Protein AF-A0A835EP45-F1 (afdb_monomer)

Radius of gyration: 24.26 Å; Cα contacts (8 Å, |Δi|>4): 280; chains: 1; bounding box: 52×57×55 Å

Solvent-accessible surface area (backbone atoms only — not comparable to full-atom values): 13728 Å² total; per-residue (Å²): 129,91,76,69,45,67,67,53,54,78,58,75,70,25,41,63,44,66,40,60,48,49,70,77,43,87,72,76,70,79,52,90,85,68,74,58,76,90,44,40,95,57,31,75,67,71,57,55,48,62,26,26,41,88,78,60,71,47,49,60,61,45,44,61,45,62,56,60,45,63,39,72,77,59,52,65,67,67,74,81,88,85,57,54,71,57,102,74,31,46,46,75,52,39,75,66,46,83,86,69,79,48,62,57,48,6,86,44,35,40,74,38,68,37,92,57,38,79,16,21,41,57,37,39,32,94,66,30,45,71,44,12,65,34,71,68,29,20,38,70,61,57,62,54,72,69,72,67,53,71,50,74,63,55,51,50,52,48,51,55,48,50,60,56,55,69,71,40,97,80,74,86,75,89,82,87,83,90,84,83,89,86,87,89,80,95,54,97,52,86,68,85,72,82,84,68,89,88,74,84,83,86,68,92,72,75,90,71,61,64,35,79,66,30,26,41,40,41,85

Secondary structure (DSSP, 8-state):
-----TT--EETTEEEEEEETT---------TT---GGGTTT-S---EEEEEGGG----THHHHSSHHHHGGGG---------B--TT--HHHHTT-TTS--S--STTEEEEE-SSSSSEEEEEPTTEEE-TTSTT-EEE--THHHHS---HHHHHHHHHHHHHHTTSTT--------------------------SS------S----EEEEEEEEE-

Mean predicted aligned error: 15.97 Å

Foldseek 3Di:
DDDDDWQDQDDDLKHKDFAFFPDPDEDWDADPPDDCVVVCQQAVDKDKDKAFLVPDIDDPCNRRDCVCCVVVVNDHHHDDDDFDDDPDDDPVVLVPDPVPPRQQQAPQWDWAADPRDGHIDIDGHPQWDADRRDYNRTDGVPCVCVVPVDDVVVVVVVVVVVVVVVPDPPPDDDDDDDDDDDDDDDDDDYDDDHDDDDDDDPDPDDDRDGDNGMMMITD

Sequence (219 aa):
MAHAVDGSCFGMGCCQTEIPKGIGYYEVGFDRGFNTSNIWRFSRCSYAVLMEAEGFNFSTTYINTTKFNDTNIGRAPTVIDWAIRDETTSCEVAKRNETGTYACLSSNSECLVSPNGPGYLCNCSKGYEGNPYVPDGCHGATSSCCSNRPSMKEIADELGRLRKLSQHPWAQLDVEMDTQSLLDGTSTASFHIEGATTGYPTQDGDGLTMNPISSYYAR

Organism: NCBI:txid1010633

pLDDT: mean 70.6, std 20.66, range [24.12, 96.25]

Structure (mmCIF, N/CA/C/O backbone):
data_AF-A0A835EP45-F1
#
_entry.id   AF-A0A835EP45-F1
#
loop_
_atom_site.group_PDB
_ato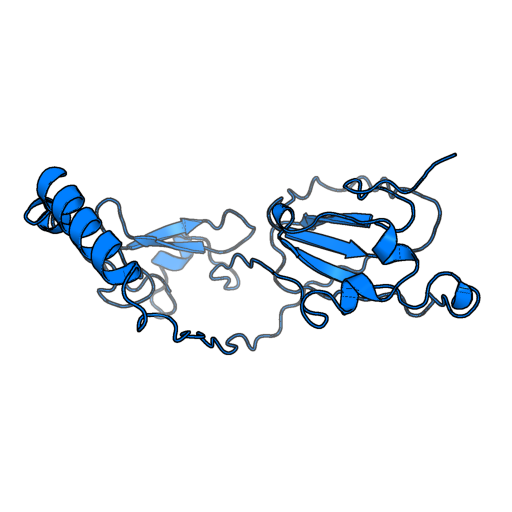m_site.id
_atom_site.type_symbol
_atom_site.label_atom_id
_atom_site.label_alt_id
_atom_site.label_comp_id
_atom_site.label_asym_id
_atom_site.label_entity_id
_atom_site.label_seq_id
_atom_site.pdbx_PDB_ins_code
_atom_site.Cartn_x
_atom_site.Cartn_y
_atom_site.Cartn_z
_atom_site.occupancy
_atom_site.B_iso_or_equiv
_atom_site.auth_seq_id
_atom_site.auth_comp_id
_atom_site.auth_asym_id
_atom_site.auth_atom_id
_atom_site.pdbx_PDB_model_num
ATOM 1 N N . MET A 1 1 ? 33.067 -2.010 -15.542 1.00 43.72 1 MET A N 1
ATOM 2 C CA . MET A 1 1 ? 31.764 -1.688 -16.163 1.00 43.72 1 MET A CA 1
ATOM 3 C C . MET A 1 1 ? 30.690 -2.198 -15.230 1.00 43.72 1 MET A C 1
ATOM 5 O O . MET A 1 1 ? 30.805 -3.341 -14.805 1.00 43.72 1 MET A O 1
ATOM 9 N N . ALA A 1 2 ? 29.698 -1.379 -14.881 1.00 58.69 2 ALA A N 1
ATOM 10 C CA . ALA A 1 2 ? 28.468 -1.927 -14.317 1.00 58.69 2 ALA A CA 1
ATOM 11 C C . ALA A 1 2 ? 27.816 -2.813 -15.394 1.00 58.69 2 ALA A C 1
ATOM 13 O O . ALA A 1 2 ? 27.940 -2.502 -16.578 1.00 58.69 2 ALA A O 1
ATOM 14 N N . HIS A 1 3 ? 27.170 -3.912 -15.011 1.00 67.50 3 HIS A N 1
ATOM 15 C CA . HIS A 1 3 ? 26.397 -4.776 -15.908 1.00 67.50 3 HIS A CA 1
ATOM 16 C C . HIS A 1 3 ? 25.063 -5.090 -15.224 1.00 67.50 3 HIS A C 1
ATOM 18 O O . HIS A 1 3 ? 25.035 -5.241 -14.005 1.00 67.50 3 HIS A O 1
ATOM 24 N N . ALA A 1 4 ? 23.967 -5.156 -15.983 1.00 79.50 4 ALA A N 1
ATOM 25 C CA . ALA A 1 4 ? 22.671 -5.559 -15.441 1.00 79.50 4 ALA A CA 1
ATOM 26 C C . ALA A 1 4 ? 22.682 -7.072 -15.173 1.00 79.50 4 ALA A C 1
ATOM 28 O O . ALA A 1 4 ? 23.105 -7.846 -16.030 1.00 79.50 4 ALA A O 1
ATOM 29 N N . VAL A 1 5 ? 22.258 -7.504 -13.990 1.00 87.12 5 VAL A N 1
ATOM 30 C CA . VAL A 1 5 ? 22.287 -8.917 -13.585 1.00 87.12 5 VAL A CA 1
ATOM 31 C C . VAL A 1 5 ? 20.896 -9.300 -13.108 1.00 87.12 5 VAL A C 1
ATOM 33 O O . VAL A 1 5 ? 20.291 -8.546 -12.351 1.00 87.12 5 VAL A O 1
ATOM 36 N N . ASP A 1 6 ? 20.393 -10.452 -13.552 1.00 88.88 6 ASP A N 1
ATOM 37 C CA . ASP A 1 6 ? 19.117 -10.988 -13.070 1.00 88.88 6 ASP A CA 1
ATOM 38 C C . ASP A 1 6 ? 19.136 -11.095 -11.531 1.00 88.88 6 ASP A C 1
ATOM 40 O O . ASP A 1 6 ? 20.151 -11.451 -10.931 1.00 88.88 6 ASP A O 1
ATOM 44 N N . GLY A 1 7 ? 18.028 -10.741 -10.883 1.00 86.25 7 GLY A N 1
ATOM 45 C CA . GLY A 1 7 ? 17.901 -10.700 -9.425 1.00 86.25 7 GLY A CA 1
ATOM 46 C C . GLY A 1 7 ? 18.538 -9.508 -8.721 1.00 86.25 7 GLY A C 1
ATOM 47 O O . GLY A 1 7 ? 18.334 -9.352 -7.523 1.00 86.25 7 GLY A O 1
ATOM 48 N N . SER A 1 8 ? 19.260 -8.635 -9.429 1.00 85.56 8 SER A N 1
ATOM 49 C CA . SER A 1 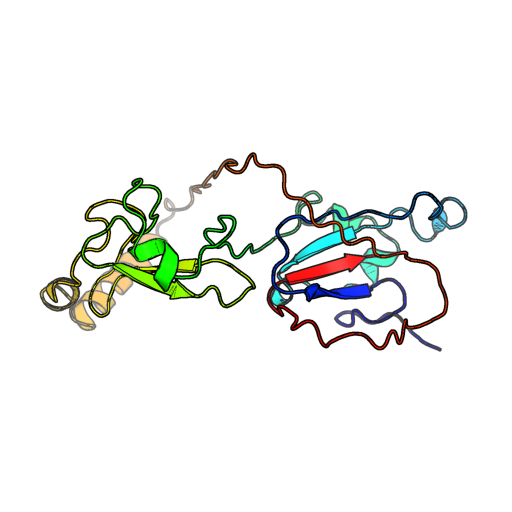8 ? 19.829 -7.419 -8.844 1.00 85.56 8 SER A CA 1
ATOM 50 C C . SER A 1 8 ? 19.155 -6.170 -9.402 1.00 85.56 8 SER A C 1
ATOM 52 O O . SER A 1 8 ? 19.294 -5.856 -10.585 1.00 85.56 8 SER A O 1
ATOM 54 N N . CYS A 1 9 ? 18.448 -5.435 -8.539 1.00 81.94 9 CYS A N 1
ATOM 55 C CA . CYS A 1 9 ? 17.801 -4.172 -8.887 1.00 81.94 9 CYS A CA 1
ATOM 56 C C . CYS A 1 9 ? 18.530 -2.970 -8.278 1.00 81.94 9 CYS A C 1
ATOM 58 O O . CYS A 1 9 ? 18.025 -2.289 -7.388 1.00 81.94 9 CYS A O 1
ATOM 60 N N . PHE A 1 10 ? 19.757 -2.727 -8.732 1.00 75.44 10 PHE A N 1
ATOM 61 C CA . PHE A 1 10 ? 20.523 -1.568 -8.285 1.00 75.44 10 PHE A CA 1
ATOM 62 C C . PHE A 1 10 ? 21.360 -1.000 -9.436 1.00 75.44 10 PHE A C 1
ATOM 64 O O . PHE A 1 10 ? 22.493 -1.421 -9.680 1.00 75.44 10 PHE A O 1
ATOM 71 N N . GLY A 1 11 ? 20.782 -0.057 -10.187 1.00 72.06 11 GLY A N 1
ATOM 72 C CA . GLY A 1 11 ? 21.475 0.707 -11.224 1.00 72.06 11 GLY A CA 1
ATOM 73 C C . GLY A 1 11 ? 20.892 0.529 -12.627 1.00 72.06 11 GLY A C 1
ATOM 74 O O . GLY A 1 11 ? 19.776 0.953 -12.914 1.00 72.06 11 GLY A O 1
ATOM 75 N N . MET A 1 12 ? 21.687 -0.006 -13.558 1.00 71.12 12 MET A N 1
ATOM 76 C CA . MET A 1 12 ? 21.351 0.025 -14.988 1.00 71.12 12 MET A CA 1
ATOM 77 C C . MET A 1 12 ? 20.081 -0.774 -15.312 1.00 71.12 12 MET A C 1
ATOM 79 O O . MET A 1 12 ? 20.099 -2.003 -15.323 1.00 71.12 12 MET A O 1
ATOM 83 N N . GLY A 1 13 ? 19.008 -0.056 -15.656 1.00 74.75 13 GLY A N 1
ATOM 84 C CA . GLY A 1 13 ? 17.733 -0.632 -16.092 1.00 74.75 13 GLY A CA 1
ATOM 85 C C . GLY A 1 13 ? 16.804 -1.079 -14.960 1.00 74.75 13 GLY A C 1
ATOM 86 O O . GLY A 1 13 ? 15.745 -1.635 -15.252 1.00 74.75 13 GLY A O 1
ATOM 87 N N . CYS A 1 14 ? 17.188 -0.857 -13.699 1.00 81.62 14 CYS A N 1
ATOM 88 C CA . CYS A 1 14 ? 16.369 -1.174 -12.535 1.00 81.62 14 CYS A CA 1
ATOM 89 C C . CYS A 1 14 ? 16.743 -0.282 -11.352 1.00 81.62 14 CYS A C 1
ATOM 91 O O . CYS A 1 14 ? 17.892 -0.286 -10.899 1.00 81.62 14 CYS A O 1
ATOM 93 N N . CYS A 1 15 ? 15.758 0.438 -10.832 1.00 81.38 15 CYS A N 1
ATOM 94 C CA . CYS A 1 15 ? 15.841 1.102 -9.544 1.00 81.38 15 CYS A CA 1
ATOM 95 C C . CYS A 1 15 ? 14.707 0.592 -8.660 1.00 81.38 15 CYS A C 1
ATOM 97 O O . CYS A 1 15 ? 13.570 0.503 -9.127 1.00 81.38 15 CYS A O 1
ATOM 99 N N . GLN A 1 16 ? 15.031 0.270 -7.408 1.00 82.38 16 GLN A N 1
ATOM 100 C CA . GLN A 1 16 ? 14.050 -0.008 -6.368 1.00 82.38 16 GLN A CA 1
ATOM 101 C C . GLN A 1 16 ? 14.260 0.935 -5.188 1.00 82.38 16 GLN A C 1
ATOM 103 O O . GLN A 1 16 ? 15.398 1.258 -4.841 1.00 82.38 16 GLN A O 1
ATOM 108 N N . THR A 1 17 ? 13.173 1.343 -4.547 1.00 79.38 17 THR A N 1
ATOM 109 C CA . THR A 1 17 ? 13.223 2.102 -3.293 1.00 79.38 17 THR A CA 1
ATOM 110 C C . THR A 1 17 ? 12.113 1.642 -2.365 1.00 79.38 17 THR A C 1
ATOM 112 O O . THR A 1 17 ? 11.017 1.327 -2.828 1.00 79.38 17 THR A O 1
ATOM 115 N N . GLU A 1 18 ? 12.400 1.608 -1.066 1.00 79.62 18 GLU A N 1
ATOM 116 C CA . GLU A 1 18 ? 11.408 1.324 -0.028 1.00 79.62 18 GLU A CA 1
ATOM 117 C C . GLU A 1 18 ? 10.418 2.491 0.102 1.00 79.62 18 GLU A C 1
ATOM 119 O O . GLU A 1 18 ? 10.763 3.651 -0.154 1.00 79.62 18 GLU A O 1
ATOM 124 N N . ILE A 1 19 ? 9.181 2.190 0.505 1.00 80.00 19 ILE A N 1
ATOM 125 C CA . ILE A 1 19 ? 8.150 3.206 0.741 1.00 80.00 19 ILE A CA 1
ATOM 126 C C . ILE A 1 19 ? 8.359 3.845 2.124 1.00 80.00 19 ILE A C 1
ATOM 128 O O . ILE A 1 19 ? 8.362 3.127 3.124 1.00 80.00 19 ILE A O 1
ATOM 132 N N . PRO A 1 20 ? 8.451 5.180 2.246 1.00 79.12 20 PRO A N 1
ATOM 133 C CA . PRO A 1 20 ? 8.430 5.851 3.544 1.00 79.12 20 PRO A CA 1
ATOM 134 C C . PRO A 1 20 ? 7.169 5.536 4.358 1.00 79.12 20 PRO A C 1
ATOM 136 O O . PRO A 1 20 ? 6.062 5.450 3.824 1.00 79.12 20 PRO A O 1
ATOM 139 N N . LYS A 1 21 ? 7.300 5.421 5.681 1.00 81.12 21 LYS A N 1
ATOM 140 C CA . LYS A 1 21 ? 6.116 5.253 6.527 1.00 81.12 21 LYS A CA 1
ATOM 141 C C . LYS A 1 21 ? 5.209 6.483 6.496 1.00 81.12 21 LYS A C 1
ATOM 143 O O . LYS A 1 21 ? 5.659 7.609 6.311 1.00 81.12 21 LYS A O 1
ATOM 148 N N . GLY A 1 22 ? 3.921 6.266 6.749 1.00 77.69 22 GLY A N 1
ATOM 149 C CA . GLY A 1 22 ? 2.950 7.347 6.904 1.00 77.69 22 GLY A CA 1
ATOM 150 C C . GLY A 1 22 ? 2.371 7.890 5.598 1.00 77.69 22 GLY A C 1
ATOM 151 O O . GLY A 1 22 ? 1.567 8.817 5.651 1.00 77.69 22 GLY A O 1
ATOM 152 N N . ILE A 1 23 ? 2.686 7.299 4.446 1.00 76.81 23 ILE A N 1
ATOM 153 C CA . ILE A 1 23 ? 2.113 7.713 3.161 1.00 76.81 23 ILE A CA 1
ATOM 154 C C . ILE A 1 23 ? 0.602 7.426 3.126 1.00 76.81 23 ILE A C 1
ATOM 156 O O . ILE A 1 23 ? 0.159 6.356 3.536 1.00 76.81 23 ILE A O 1
ATOM 160 N N . GLY A 1 24 ? -0.183 8.413 2.682 1.00 75.50 24 GLY A N 1
ATOM 161 C CA . GLY A 1 24 ? -1.635 8.300 2.465 1.00 75.50 24 GLY A CA 1
ATOM 162 C C . GLY A 1 24 ? -2.058 8.454 1.000 1.00 75.50 24 GLY A C 1
ATOM 163 O O . GLY A 1 24 ? -3.220 8.251 0.674 1.00 75.50 24 GLY A O 1
ATOM 164 N N . TYR A 1 25 ? -1.125 8.818 0.121 1.00 78.00 25 TYR A N 1
ATOM 165 C CA . TYR A 1 25 ? -1.327 8.957 -1.318 1.00 78.00 25 T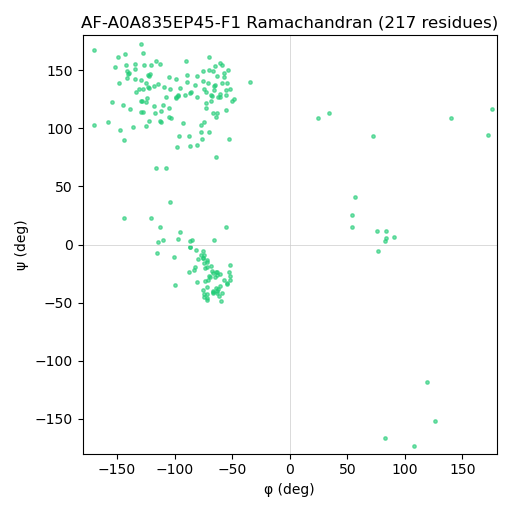YR A CA 1
ATOM 166 C C . TYR A 1 25 ? -0.024 8.607 -2.030 1.00 78.00 25 TYR A C 1
ATOM 168 O O . TYR A 1 25 ? 1.048 9.000 -1.576 1.00 78.00 25 TYR A O 1
ATOM 176 N N . TYR A 1 26 ? -0.111 7.878 -3.136 1.00 77.62 26 TYR A N 1
ATOM 177 C CA . TYR A 1 26 ? 1.042 7.584 -3.973 1.00 77.62 26 TYR A CA 1
ATOM 178 C C . TYR A 1 26 ? 0.717 7.936 -5.421 1.00 77.62 26 TYR A C 1
ATOM 180 O O .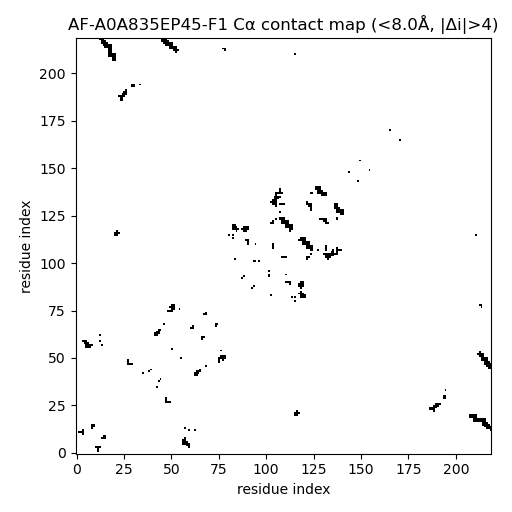 TYR A 1 26 ? -0.389 7.700 -5.902 1.00 77.62 26 TYR A O 1
ATOM 188 N N . GLU A 1 27 ? 1.707 8.478 -6.117 1.00 80.38 27 GLU A N 1
ATOM 189 C CA . GLU A 1 27 ? 1.658 8.711 -7.551 1.00 80.38 27 GLU A CA 1
ATOM 190 C C . GLU A 1 27 ? 2.968 8.217 -8.139 1.00 80.38 27 GLU A C 1
ATOM 192 O O . GLU A 1 27 ? 4.047 8.502 -7.621 1.00 80.38 27 GLU A O 1
ATOM 197 N N . VAL A 1 28 ? 2.865 7.426 -9.200 1.00 78.00 28 VAL A N 1
ATOM 198 C CA . VAL A 1 28 ? 4.017 6.816 -9.850 1.00 78.00 28 VAL A CA 1
ATOM 199 C C . VAL A 1 28 ? 3.979 7.210 -11.311 1.00 78.00 28 VAL A C 1
ATOM 201 O O . VAL A 1 28 ? 3.002 6.964 -12.014 1.00 78.00 28 VAL A O 1
ATOM 204 N N . GLY A 1 29 ? 5.053 7.837 -11.768 1.00 78.19 29 GLY A N 1
ATOM 205 C CA . GLY A 1 29 ? 5.153 8.325 -13.128 1.00 78.19 29 GLY A CA 1
ATOM 206 C C . GLY A 1 29 ? 6.562 8.784 -13.446 1.00 78.19 29 GLY A C 1
ATOM 207 O O . GLY A 1 29 ? 7.406 8.941 -12.564 1.00 78.19 29 GLY A O 1
ATOM 208 N N . PHE A 1 30 ? 6.804 8.991 -14.732 1.00 79.56 30 PHE A N 1
ATOM 209 C CA . PHE A 1 30 ? 8.034 9.605 -15.204 1.00 79.56 30 PHE A CA 1
ATOM 210 C C . PHE A 1 30 ? 7.868 11.117 -15.254 1.00 79.56 30 PHE A C 1
ATOM 212 O O . PHE A 1 30 ? 6.789 11.622 -15.578 1.00 79.56 30 PHE A O 1
ATOM 219 N N . ASP A 1 31 ? 8.954 11.833 -14.973 1.00 79.19 31 ASP A N 1
ATOM 220 C CA . ASP A 1 31 ? 8.998 13.267 -15.220 1.00 79.19 31 ASP A CA 1
ATOM 221 C C . ASP A 1 31 ? 8.705 13.568 -16.700 1.00 79.19 31 ASP A C 1
ATOM 223 O O . ASP A 1 31 ? 9.068 12.805 -17.600 1.00 79.19 31 ASP A O 1
ATOM 227 N N . ARG A 1 32 ? 8.065 14.708 -16.974 1.00 77.25 32 ARG A N 1
ATOM 228 C CA . ARG A 1 32 ? 7.696 15.096 -18.345 1.00 77.25 32 ARG A CA 1
ATOM 229 C C . ARG A 1 32 ? 8.911 15.301 -19.255 1.00 77.25 32 ARG A C 1
ATOM 231 O O . ARG A 1 32 ? 8.784 15.164 -20.470 1.00 77.25 32 ARG A O 1
ATOM 238 N N . GLY A 1 33 ? 10.071 15.636 -18.692 1.00 75.94 33 GLY A N 1
ATOM 239 C CA . GLY A 1 33 ? 11.344 15.756 -19.397 1.00 75.94 33 GLY A CA 1
ATOM 240 C C . GLY A 1 33 ? 11.988 14.413 -19.751 1.00 75.94 33 GLY A C 1
ATOM 241 O O . GLY A 1 33 ? 12.913 14.378 -20.567 1.00 75.94 33 GLY A O 1
ATOM 242 N N . PHE A 1 34 ? 11.498 13.298 -19.200 1.00 75.44 34 PHE A N 1
ATOM 243 C CA . PHE A 1 34 ? 12.022 11.967 -19.481 1.00 75.44 34 PHE A CA 1
ATOM 244 C C . PHE A 1 34 ? 11.550 11.466 -20.854 1.00 75.44 34 PHE A C 1
ATOM 246 O O . PHE A 1 34 ? 10.500 10.842 -21.004 1.00 75.44 34 PHE A O 1
ATOM 253 N N . ASN A 1 35 ? 12.346 11.745 -21.890 1.00 75.06 35 ASN A N 1
ATOM 254 C CA . ASN A 1 35 ? 12.062 11.333 -23.263 1.00 75.06 35 ASN A CA 1
ATOM 255 C C . ASN A 1 35 ? 13.064 10.279 -23.764 1.00 75.06 35 ASN A C 1
ATOM 257 O O . ASN A 1 35 ? 14.195 10.589 -24.139 1.00 75.06 35 ASN A O 1
ATOM 261 N N . THR A 1 36 ? 12.617 9.026 -23.846 1.00 76.00 36 THR A N 1
ATOM 262 C CA . THR A 1 36 ? 13.416 7.883 -24.321 1.00 76.00 36 THR A CA 1
ATOM 263 C C . THR A 1 36 ? 13.220 7.569 -25.808 1.00 76.00 36 THR A C 1
ATOM 265 O O . THR A 1 36 ? 13.734 6.564 -26.303 1.00 76.00 36 THR A O 1
ATOM 268 N N . SER A 1 37 ? 12.561 8.451 -26.572 1.00 80.94 37 SER A N 1
ATOM 269 C CA . SER A 1 37 ? 12.294 8.237 -28.005 1.00 80.94 37 SER A CA 1
ATOM 270 C C . SER A 1 37 ? 13.567 7.997 -28.819 1.00 80.94 37 SER A C 1
ATOM 272 O O . SER A 1 37 ? 13.538 7.245 -29.784 1.00 80.94 37 SER A O 1
ATOM 274 N N . ASN A 1 38 ? 14.708 8.567 -28.420 1.00 81.44 38 ASN A N 1
ATOM 275 C CA . ASN A 1 38 ? 15.988 8.385 -29.119 1.00 81.44 38 ASN A CA 1
ATOM 276 C C . ASN A 1 38 ? 16.596 6.981 -28.946 1.00 81.44 38 ASN A C 1
ATOM 278 O O . ASN A 1 38 ? 17.432 6.571 -29.749 1.00 81.44 38 ASN A O 1
ATOM 282 N N . ILE A 1 39 ? 16.172 6.230 -27.924 1.00 79.19 39 ILE A N 1
ATOM 283 C CA . ILE A 1 39 ? 16.686 4.890 -27.601 1.00 79.19 39 ILE A CA 1
ATOM 284 C C . ILE A 1 39 ? 15.639 3.788 -27.806 1.00 79.19 39 ILE A C 1
ATOM 286 O O . ILE A 1 39 ? 15.853 2.651 -27.385 1.00 79.19 39 ILE A O 1
ATOM 290 N N . TRP A 1 40 ? 14.544 4.088 -28.512 1.00 78.50 40 TRP A N 1
ATOM 291 C CA . TRP A 1 40 ? 13.404 3.188 -28.730 1.00 78.50 40 TRP A CA 1
ATOM 292 C C . TRP A 1 40 ? 13.782 1.797 -29.274 1.00 78.50 40 TRP A C 1
ATOM 294 O O . TRP A 1 40 ? 13.101 0.808 -29.000 1.00 78.50 40 TRP A O 1
ATOM 304 N N . ARG A 1 41 ? 14.876 1.709 -30.053 1.00 78.50 41 ARG A N 1
ATOM 305 C CA . ARG A 1 41 ? 15.387 0.453 -30.640 1.00 78.50 41 ARG A CA 1
ATOM 306 C C . ARG A 1 41 ? 15.969 -0.494 -29.593 1.00 78.50 41 ARG A C 1
ATOM 308 O O . ARG A 1 41 ? 15.985 -1.698 -29.816 1.00 78.50 41 ARG A O 1
ATOM 315 N N . PHE A 1 42 ? 16.474 0.058 -28.494 1.00 78.19 42 PHE A N 1
ATOM 316 C CA . PHE A 1 42 ? 17.040 -0.689 -27.374 1.00 78.19 42 PHE A CA 1
ATOM 317 C C . PHE A 1 42 ? 16.036 -0.830 -26.224 1.00 78.19 42 PHE A C 1
ATOM 319 O O . PHE A 1 42 ? 16.007 -1.850 -25.548 1.00 78.19 42 PHE A O 1
ATOM 326 N N . SER A 1 43 ? 15.208 0.191 -26.016 1.00 75.19 43 SER A N 1
ATOM 327 C CA . SER A 1 43 ? 14.284 0.332 -24.896 1.00 75.19 43 SER A CA 1
ATOM 328 C C . SER A 1 43 ? 12.940 0.826 -25.408 1.00 75.19 43 SER A C 1
ATOM 330 O O . SER A 1 43 ? 12.790 2.016 -25.670 1.00 75.19 43 SER A O 1
ATOM 332 N N . ARG A 1 44 ? 11.957 -0.065 -25.560 1.00 72.88 44 ARG A N 1
ATOM 333 C CA . ARG A 1 44 ? 10.644 0.326 -26.102 1.00 72.88 44 ARG A CA 1
ATOM 334 C C . ARG A 1 44 ? 9.784 1.087 -25.104 1.00 72.88 44 ARG A C 1
ATOM 336 O O . ARG A 1 44 ? 9.103 2.030 -25.489 1.00 72.88 44 ARG A O 1
ATOM 343 N N . CYS A 1 45 ? 9.82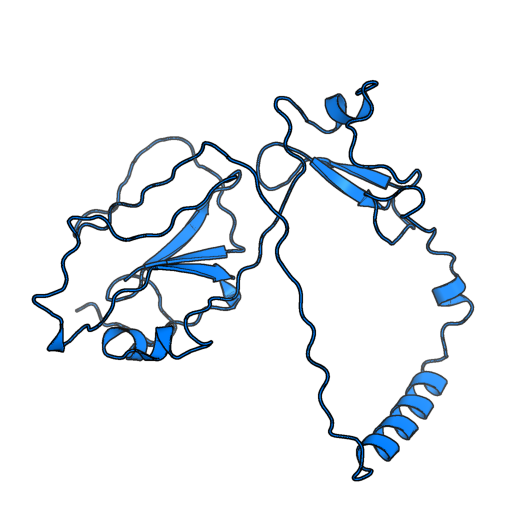0 0.667 -23.847 1.00 78.06 45 CYS A N 1
ATOM 344 C CA . CYS A 1 45 ? 9.015 1.232 -22.779 1.00 78.06 45 CYS A CA 1
ATOM 345 C C . CYS A 1 45 ? 9.850 1.315 -21.499 1.00 78.06 45 CYS A C 1
ATOM 347 O O . CYS A 1 45 ? 10.704 0.459 -21.239 1.00 78.06 45 CYS A O 1
ATOM 349 N N . SER A 1 46 ? 9.567 2.344 -20.709 1.00 79.88 46 SER A N 1
ATOM 350 C CA . SER A 1 46 ? 9.939 2.417 -19.301 1.00 79.88 46 SER A CA 1
ATOM 351 C C . SER A 1 46 ? 8.688 2.182 -18.469 1.00 79.88 46 SER A C 1
ATOM 353 O O . SER A 1 46 ? 7.595 2.593 -18.862 1.00 79.88 46 SER A O 1
ATOM 355 N N . TYR A 1 47 ? 8.850 1.509 -17.336 1.00 83.00 47 TYR A N 1
ATOM 356 C CA . TYR A 1 47 ? 7.751 1.181 -16.440 1.00 83.00 47 TYR A CA 1
ATOM 357 C C . TYR A 1 47 ? 8.072 1.701 -15.058 1.00 83.00 47 TYR A C 1
ATOM 359 O O . TYR A 1 47 ? 9.215 1.594 -14.610 1.00 83.00 47 TYR A O 1
ATOM 367 N N . ALA A 1 48 ? 7.058 2.261 -14.415 1.00 83.94 48 ALA A N 1
ATOM 368 C CA . ALA A 1 48 ? 7.131 2.626 -13.024 1.00 83.94 48 ALA A CA 1
ATOM 369 C C . ALA A 1 48 ? 5.917 2.026 -12.313 1.00 83.94 48 ALA A C 1
ATOM 371 O O . ALA A 1 48 ? 4.789 2.240 -12.756 1.00 83.94 48 ALA A O 1
ATOM 372 N N . VAL A 1 49 ? 6.141 1.215 -11.278 1.00 83.94 49 VAL A N 1
ATOM 373 C CA . VAL A 1 49 ? 5.062 0.520 -10.560 1.00 83.94 49 VAL A CA 1
ATOM 374 C C . VAL A 1 49 ? 5.337 0.462 -9.069 1.00 83.94 49 VAL A C 1
ATOM 376 O O . VAL A 1 49 ? 6.491 0.469 -8.645 1.00 83.94 49 VAL A O 1
ATOM 379 N N . LEU A 1 50 ? 4.264 0.353 -8.292 1.00 84.38 50 LEU A N 1
ATOM 380 C CA . LEU A 1 50 ? 4.319 -0.023 -6.890 1.00 84.38 50 LEU A CA 1
ATOM 381 C C . LEU A 1 50 ? 4.040 -1.519 -6.756 1.00 84.38 50 LEU A C 1
ATOM 383 O O . LEU A 1 50 ? 3.034 -2.001 -7.280 1.00 84.38 50 LEU A O 1
ATOM 387 N N . MET A 1 51 ? 4.903 -2.251 -6.058 1.00 83.81 51 MET A N 1
ATOM 388 C CA . MET A 1 51 ? 4.720 -3.690 -5.887 1.00 83.81 51 MET A CA 1
ATOM 389 C C . MET A 1 51 ? 5.273 -4.227 -4.571 1.00 83.81 51 MET A C 1
ATOM 391 O O . MET A 1 51 ? 6.088 -3.579 -3.918 1.00 83.81 51 MET A O 1
ATOM 395 N N . GLU A 1 52 ? 4.810 -5.415 -4.186 1.00 83.00 52 GLU A N 1
ATOM 396 C CA . GLU A 1 52 ? 5.345 -6.154 -3.040 1.00 83.00 52 GLU A CA 1
ATOM 397 C C . GLU A 1 52 ? 6.823 -6.498 -3.270 1.00 83.00 52 GLU A C 1
ATOM 399 O O . GLU A 1 52 ? 7.184 -7.073 -4.302 1.00 83.00 52 GLU A O 1
ATOM 404 N N . ALA A 1 53 ? 7.680 -6.143 -2.309 1.00 79.50 53 ALA A N 1
ATOM 405 C CA . ALA A 1 53 ? 9.129 -6.212 -2.485 1.00 79.50 53 ALA A CA 1
ATOM 406 C C . ALA A 1 53 ? 9.629 -7.651 -2.705 1.00 79.50 53 ALA A C 1
ATOM 408 O O . ALA A 1 53 ? 10.457 -7.892 -3.582 1.00 79.50 53 ALA A O 1
ATOM 409 N N . GLU A 1 54 ? 9.087 -8.617 -1.961 1.00 80.25 54 GLU A N 1
ATOM 410 C CA . GLU A 1 54 ? 9.441 -10.038 -2.092 1.00 80.25 54 GLU A CA 1
ATOM 411 C C . GLU A 1 54 ? 8.857 -10.686 -3.357 1.00 80.25 54 GLU A C 1
ATOM 413 O O . GLU A 1 54 ? 9.360 -11.706 -3.832 1.00 80.25 54 GLU A O 1
ATOM 418 N N . GLY A 1 55 ? 7.817 -10.080 -3.939 1.00 80.88 55 GLY A N 1
ATOM 419 C CA . GLY A 1 55 ? 7.194 -10.539 -5.178 1.00 80.88 55 GLY A CA 1
ATOM 420 C C . GLY A 1 55 ? 7.963 -10.138 -6.439 1.00 80.88 55 GLY A C 1
ATOM 421 O O . GLY A 1 55 ? 7.672 -10.648 -7.525 1.00 80.88 55 GLY A O 1
ATOM 422 N N . PHE A 1 56 ? 8.941 -9.233 -6.331 1.00 84.06 56 PHE A N 1
ATOM 423 C CA . PHE A 1 56 ? 9.701 -8.745 -7.475 1.00 84.06 56 PHE A CA 1
ATOM 424 C C . PHE A 1 56 ? 11.054 -9.438 -7.621 1.00 84.06 56 PHE A C 1
ATOM 426 O O . PHE A 1 56 ? 11.898 -9.419 -6.731 1.00 84.06 56 PHE A O 1
ATOM 433 N N . ASN A 1 57 ? 11.305 -9.973 -8.815 1.00 87.00 57 ASN A N 1
ATOM 434 C CA . ASN A 1 57 ? 12.621 -10.447 -9.213 1.00 87.00 57 ASN A CA 1
ATOM 435 C C . ASN A 1 57 ? 12.989 -9.846 -10.572 1.00 87.00 57 ASN A C 1
ATOM 437 O O . ASN A 1 57 ? 12.343 -10.120 -11.592 1.00 87.00 57 ASN A O 1
ATOM 441 N N . PHE A 1 58 ? 14.014 -8.995 -10.580 1.00 88.00 58 PHE A N 1
ATOM 442 C CA . PHE A 1 58 ? 14.456 -8.316 -11.789 1.00 88.00 58 PHE A CA 1
ATOM 443 C C . PHE A 1 58 ? 15.001 -9.312 -12.822 1.00 88.00 58 PHE A C 1
ATOM 445 O O . PHE A 1 58 ? 15.799 -10.191 -12.507 1.00 88.00 58 PHE A O 1
ATOM 452 N N . SER A 1 59 ? 14.630 -9.121 -14.088 1.00 88.94 59 SER A N 1
ATOM 453 C CA . SER A 1 59 ? 15.253 -9.795 -15.222 1.00 88.94 59 SER A CA 1
ATOM 454 C C . SER A 1 59 ? 15.776 -8.769 -16.215 1.00 88.94 59 SER A C 1
ATOM 456 O O . SER A 1 59 ? 15.064 -7.855 -16.625 1.00 88.94 59 SER A O 1
ATOM 458 N N . THR A 1 60 ? 16.990 -8.991 -16.700 1.00 88.38 60 THR A N 1
ATOM 459 C CA . THR A 1 60 ? 17.620 -8.250 -17.800 1.00 88.38 60 THR A CA 1
ATOM 460 C C . THR A 1 60 ? 16.743 -8.187 -19.055 1.00 88.38 60 THR A C 1
ATOM 462 O O . THR A 1 60 ? 16.806 -7.212 -19.803 1.00 88.38 60 THR A O 1
ATOM 465 N N . THR A 1 61 ? 15.856 -9.167 -19.259 1.00 88.25 61 THR A N 1
ATOM 466 C CA . THR A 1 61 ? 14.880 -9.168 -20.362 1.00 88.25 61 THR A CA 1
ATOM 467 C C . THR A 1 61 ? 13.862 -8.025 -20.278 1.00 88.25 61 THR A C 1
ATOM 469 O O . THR A 1 61 ? 13.349 -7.593 -21.311 1.00 88.25 61 THR A O 1
ATOM 472 N N . TYR A 1 62 ? 13.607 -7.471 -19.090 1.00 86.81 62 TYR A N 1
ATOM 473 C CA . TYR A 1 62 ? 12.728 -6.310 -18.907 1.00 86.81 62 TYR A CA 1
ATOM 474 C C . TYR A 1 62 ? 13.314 -5.021 -19.511 1.00 86.81 62 TYR A C 1
ATOM 476 O O . TYR A 1 62 ? 12.576 -4.081 -19.791 1.00 86.81 62 TYR A O 1
ATOM 484 N N . ILE A 1 63 ? 14.626 -4.977 -19.778 1.00 83.25 63 ILE A N 1
ATOM 485 C CA . ILE A 1 63 ? 15.299 -3.811 -20.369 1.00 83.25 63 ILE A CA 1
ATOM 486 C C . ILE A 1 63 ? 14.984 -3.686 -21.868 1.00 83.25 63 ILE A C 1
ATOM 488 O O . ILE A 1 63 ? 14.762 -2.591 -22.373 1.00 83.25 63 ILE A O 1
ATOM 492 N N . ASN A 1 64 ? 14.981 -4.761 -22.644 1.00 83.94 64 ASN A N 1
ATOM 493 C CA . ASN A 1 64 ? 14.890 -4.650 -24.109 1.00 83.94 64 ASN A CA 1
ATOM 494 C C . ASN A 1 64 ? 13.604 -5.228 -24.708 1.00 83.94 64 ASN A C 1
ATOM 496 O O . ASN A 1 64 ? 13.425 -5.183 -25.926 1.00 83.94 64 ASN A O 1
ATOM 500 N N . THR A 1 65 ? 12.690 -5.725 -23.875 1.00 85.94 65 THR A N 1
ATOM 501 C CA . THR A 1 65 ? 11.413 -6.307 -24.309 1.00 85.94 65 THR A CA 1
ATOM 502 C C . THR A 1 65 ? 10.225 -5.707 -23.559 1.00 85.94 65 THR A C 1
ATOM 504 O O . THR A 1 65 ? 10.389 -4.959 -22.600 1.00 85.94 65 THR A O 1
ATOM 507 N N . THR A 1 66 ? 9.014 -6.062 -23.987 1.00 86.38 66 THR A N 1
ATOM 508 C CA . THR A 1 66 ? 7.754 -5.746 -23.295 1.00 86.38 66 THR A CA 1
ATOM 509 C C . THR A 1 66 ? 7.407 -6.755 -22.204 1.00 86.38 66 THR A C 1
ATOM 511 O O . THR A 1 66 ? 6.369 -6.615 -21.569 1.00 86.38 66 THR A O 1
ATOM 514 N N . LYS A 1 67 ? 8.276 -7.743 -21.936 1.00 88.50 67 LYS A N 1
ATOM 515 C CA . LYS A 1 67 ? 7.980 -8.883 -21.058 1.00 88.50 67 LYS A CA 1
ATOM 516 C C . LYS A 1 67 ? 7.503 -8.465 -19.669 1.00 88.50 67 LYS A C 1
ATOM 518 O O . LYS A 1 67 ? 6.660 -9.149 -19.107 1.00 88.50 67 LYS A O 1
ATOM 523 N N . PHE A 1 68 ? 8.006 -7.353 -19.132 1.00 85.88 68 PHE A N 1
ATOM 524 C CA . PHE A 1 68 ? 7.528 -6.822 -17.855 1.00 85.88 68 PHE A CA 1
ATOM 525 C C . PHE A 1 68 ? 6.032 -6.479 -17.902 1.00 85.88 68 PHE A C 1
ATOM 527 O O . PHE A 1 68 ? 5.278 -6.928 -17.052 1.00 85.88 68 PHE A O 1
ATOM 534 N N . ASN A 1 69 ? 5.594 -5.756 -18.933 1.00 86.12 69 ASN A N 1
ATOM 535 C CA . ASN A 1 69 ? 4.187 -5.416 -19.139 1.00 86.12 69 ASN A CA 1
ATOM 536 C C . ASN A 1 69 ? 3.346 -6.605 -19.611 1.00 86.12 69 ASN A C 1
ATOM 538 O O . ASN A 1 69 ? 2.169 -6.691 -19.302 1.00 86.12 69 ASN A O 1
ATOM 542 N N . ASP A 1 70 ? 3.928 -7.530 -20.367 1.00 87.44 70 ASP A N 1
ATOM 543 C CA . ASP A 1 70 ? 3.208 -8.730 -20.799 1.00 87.44 70 ASP A CA 1
ATOM 544 C C . ASP A 1 70 ? 2.962 -9.676 -19.607 1.00 87.44 70 ASP A C 1
ATOM 546 O O . ASP A 1 70 ? 1.978 -10.417 -19.575 1.00 87.44 70 ASP A O 1
ATOM 550 N N . THR A 1 71 ? 3.828 -9.613 -18.590 1.00 82.88 71 THR A N 1
ATOM 551 C CA . THR A 1 71 ? 3.646 -10.319 -17.319 1.00 82.88 71 THR A CA 1
ATOM 552 C C . THR A 1 71 ? 2.452 -9.719 -16.581 1.00 82.88 71 THR A C 1
ATOM 554 O O . THR A 1 71 ? 2.359 -8.507 -16.409 1.00 82.88 71 THR A O 1
ATOM 557 N N . ASN A 1 72 ? 1.511 -10.572 -16.164 1.00 77.38 72 ASN A N 1
ATOM 558 C CA . ASN A 1 72 ? 0.295 -10.173 -15.446 1.00 77.38 72 ASN A CA 1
ATOM 559 C C . ASN A 1 72 ? -0.545 -9.094 -16.161 1.00 77.38 72 ASN A C 1
ATOM 561 O O . ASN A 1 72 ? -1.304 -8.375 -15.512 1.00 77.38 72 ASN A O 1
ATOM 565 N N . ILE A 1 73 ? -0.444 -8.986 -17.495 1.00 83.94 73 ILE A N 1
ATOM 566 C CA . ILE A 1 73 ? -1.242 -8.050 -18.310 1.00 83.94 73 ILE A CA 1
ATOM 567 C C . ILE A 1 73 ? -1.052 -6.592 -17.837 1.00 83.94 73 ILE A C 1
ATOM 569 O O . ILE A 1 73 ? -2.001 -5.819 -17.705 1.00 83.94 73 ILE A O 1
ATOM 573 N N . GLY A 1 74 ? 0.187 -6.227 -17.514 1.00 78.62 74 GLY A N 1
ATOM 574 C CA . GLY A 1 74 ? 0.569 -4.881 -17.089 1.00 78.62 74 GLY A CA 1
ATOM 575 C C . GLY A 1 74 ? 0.175 -4.554 -15.651 1.00 78.62 74 GLY A C 1
ATOM 576 O O . GLY A 1 74 ? 0.238 -3.394 -15.252 1.00 78.62 74 GLY A O 1
ATOM 577 N N . ARG A 1 75 ? -0.248 -5.554 -14.869 1.00 82.62 75 ARG A N 1
ATOM 578 C CA . ARG A 1 75 ? -0.605 -5.395 -13.456 1.00 82.62 75 ARG A CA 1
ATOM 579 C C . ARG A 1 75 ? 0.548 -5.822 -12.560 1.00 82.62 75 ARG A C 1
ATOM 581 O O . ARG A 1 75 ? 1.220 -6.818 -12.818 1.00 82.62 75 ARG A O 1
ATOM 588 N N . ALA A 1 76 ? 0.727 -5.099 -11.464 1.00 82.44 76 ALA A N 1
ATOM 589 C CA . ALA A 1 76 ? 1.673 -5.452 -10.418 1.00 82.44 76 ALA A CA 1
ATOM 590 C C . ALA A 1 76 ? 0.909 -5.912 -9.164 1.00 82.44 76 ALA A C 1
ATOM 592 O O . ALA A 1 76 ? -0.081 -5.272 -8.805 1.00 82.44 76 ALA A O 1
ATOM 593 N N . PRO A 1 77 ? 1.320 -7.013 -8.507 1.00 79.44 77 PRO A N 1
ATOM 594 C CA . PRO A 1 77 ? 0.773 -7.377 -7.208 1.00 79.44 77 PRO A CA 1
ATOM 595 C C . PRO A 1 77 ? 1.222 -6.350 -6.165 1.00 79.44 77 PRO A C 1
ATOM 597 O O . PRO A 1 77 ? 2.411 -6.042 -6.047 1.00 79.44 77 PRO A O 1
ATOM 600 N N . THR A 1 78 ? 0.266 -5.818 -5.411 1.00 79.88 78 THR A N 1
ATOM 601 C CA . THR A 1 78 ? 0.513 -4.798 -4.390 1.00 79.88 78 THR A CA 1
ATOM 602 C C . THR A 1 78 ? -0.157 -5.207 -3.089 1.00 79.88 78 THR A C 1
ATOM 604 O O . THR A 1 78 ? -1.331 -5.577 -3.080 1.00 79.88 78 THR A O 1
ATOM 607 N N . VAL A 1 79 ? 0.582 -5.086 -1.988 1.00 80.56 79 VAL A N 1
ATOM 608 C CA . VAL A 1 79 ? 0.065 -5.235 -0.627 1.00 80.56 79 VAL A CA 1
ATOM 609 C C . VAL A 1 79 ? 0.011 -3.849 0.007 1.00 80.56 79 VAL A C 1
ATOM 611 O O . VAL A 1 79 ? 0.993 -3.103 -0.018 1.00 80.56 79 VAL A O 1
ATOM 614 N N . ILE A 1 80 ? -1.163 -3.485 0.524 1.00 79.31 80 ILE A N 1
ATOM 615 C CA . ILE A 1 80 ? -1.416 -2.182 1.139 1.00 79.31 80 ILE A CA 1
ATOM 616 C C . ILE A 1 80 ? -1.785 -2.405 2.600 1.00 79.31 80 ILE A C 1
ATOM 618 O O . ILE A 1 80 ? -2.805 -3.023 2.907 1.00 79.31 80 ILE A O 1
ATOM 622 N N . ASP A 1 81 ? -0.975 -1.837 3.486 1.00 79.38 81 ASP A N 1
ATOM 623 C CA . ASP A 1 81 ? -1.363 -1.640 4.874 1.00 79.38 81 ASP A CA 1
ATOM 624 C C . ASP A 1 81 ? -2.243 -0.400 4.985 1.00 79.38 81 ASP A C 1
ATOM 626 O O . ASP A 1 81 ? -2.026 0.611 4.312 1.00 79.38 81 ASP A O 1
ATOM 630 N N . TRP A 1 82 ? -3.210 -0.447 5.887 1.00 84.19 82 TRP A N 1
ATOM 631 C CA . TRP A 1 82 ? -4.121 0.659 6.134 1.00 84.19 82 TRP A CA 1
ATOM 632 C C . TRP A 1 82 ? -4.145 1.005 7.620 1.00 84.19 82 TRP A C 1
ATOM 634 O O . TRP A 1 82 ? -3.655 0.256 8.458 1.00 84.19 82 TRP A O 1
ATOM 644 N N . ALA A 1 83 ? -4.685 2.172 7.948 1.00 88.06 83 ALA A N 1
ATOM 645 C CA . ALA A 1 83 ? -4.965 2.583 9.315 1.00 88.06 83 ALA A CA 1
ATOM 646 C C . ALA A 1 83 ? -6.139 3.561 9.298 1.00 88.06 83 ALA A C 1
ATOM 648 O O . ALA A 1 83 ? -6.337 4.279 8.316 1.00 88.06 83 ALA A O 1
ATOM 649 N N . ILE A 1 84 ? -6.890 3.625 10.394 1.00 87.50 84 ILE A N 1
ATOM 650 C CA . ILE A 1 84 ? -7.877 4.682 10.590 1.00 87.50 84 ILE A CA 1
ATOM 651 C C . ILE A 1 84 ? -7.114 5.969 10.889 1.00 87.50 84 ILE A C 1
ATOM 653 O O . ILE A 1 84 ? -6.381 6.051 11.878 1.00 87.50 84 ILE A O 1
ATOM 657 N N . ARG A 1 85 ? -7.264 6.953 10.001 1.00 80.69 85 ARG A N 1
ATOM 658 C CA . ARG A 1 85 ? -6.580 8.243 10.066 1.00 80.69 85 ARG A CA 1
ATOM 659 C C . ARG A 1 85 ? -7.612 9.361 10.034 1.00 80.69 85 ARG A C 1
ATOM 661 O O . ARG A 1 85 ? -8.150 9.682 8.983 1.00 80.69 85 ARG A O 1
ATOM 668 N N . ASP A 1 86 ? -7.871 9.924 11.204 1.00 71.81 86 ASP A N 1
ATOM 669 C CA . ASP A 1 86 ? -8.585 11.190 11.396 1.00 71.81 86 ASP A CA 1
ATOM 670 C C . ASP A 1 86 ? -7.615 12.194 12.047 1.00 71.81 86 ASP A C 1
ATOM 672 O O . ASP A 1 86 ? -6.633 11.775 12.672 1.00 71.81 86 ASP A O 1
ATOM 676 N N . GLU A 1 87 ? -7.875 13.494 11.910 1.00 58.59 87 GLU A N 1
ATOM 677 C CA . GLU A 1 87 ? -6.953 14.630 12.067 1.00 58.59 87 GLU A CA 1
ATOM 678 C C . GLU A 1 87 ? -6.150 14.657 13.388 1.00 58.59 87 GLU A C 1
ATOM 680 O O . GLU A 1 87 ? -5.120 15.324 13.465 1.00 58.59 87 GLU A O 1
ATOM 685 N N . THR A 1 88 ? -6.556 13.913 14.428 1.00 60.88 88 THR A N 1
ATOM 686 C CA . THR A 1 88 ? -5.881 13.880 15.746 1.00 60.88 88 THR A CA 1
ATOM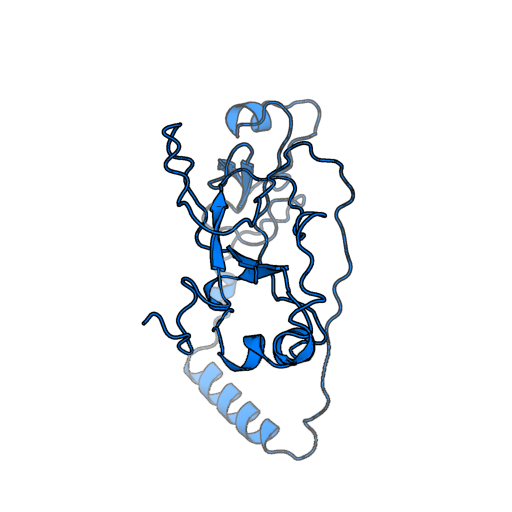 687 C C . THR A 1 88 ? -5.862 12.512 16.458 1.00 60.88 88 THR A C 1
ATOM 689 O O . THR A 1 88 ? -5.733 12.437 17.682 1.00 60.88 88 THR A O 1
ATOM 692 N N . THR A 1 89 ? -6.001 11.388 15.751 1.00 66.19 89 THR A N 1
ATOM 693 C CA . THR A 1 89 ? -6.412 10.125 16.405 1.00 66.19 89 THR A CA 1
ATOM 694 C C . THR A 1 89 ? -5.274 9.160 16.756 1.00 66.19 89 THR A C 1
ATOM 696 O O . THR A 1 89 ? -5.006 8.175 16.070 1.00 66.19 89 THR A O 1
ATOM 699 N N . SER A 1 90 ? -4.647 9.388 17.915 1.00 78.25 90 SER A N 1
ATOM 700 C CA . SER A 1 90 ? -4.068 8.280 18.687 1.00 78.25 90 SER A CA 1
ATOM 701 C C . SER A 1 90 ? -5.194 7.425 19.288 1.00 78.25 90 SER A C 1
ATOM 703 O O . SER A 1 90 ? -6.326 7.892 19.449 1.00 78.25 90 SER A O 1
ATOM 705 N N . CYS A 1 91 ? -4.895 6.186 19.686 1.00 87.56 91 CYS A N 1
ATOM 706 C CA . CYS A 1 91 ? -5.875 5.328 20.362 1.00 87.56 91 CYS A CA 1
ATOM 707 C C . CYS A 1 91 ? -6.504 5.967 21.607 1.00 87.56 91 CYS A C 1
ATOM 709 O O . CYS A 1 91 ? -7.663 5.701 21.923 1.00 87.56 91 CYS A O 1
ATOM 711 N N . GLU A 1 92 ? -5.745 6.794 22.324 1.00 84.19 92 GLU A N 1
ATOM 712 C CA . GLU A 1 92 ? -6.204 7.468 23.539 1.00 84.19 92 GLU A CA 1
ATOM 713 C C . GLU A 1 92 ? -7.308 8.483 23.242 1.00 84.19 92 GLU A C 1
ATOM 715 O O . GLU A 1 92 ? -8.282 8.571 23.988 1.00 84.19 92 GLU A O 1
ATOM 720 N N . VAL A 1 93 ? -7.163 9.222 22.140 1.00 82.88 93 VAL A N 1
ATOM 721 C CA . VAL A 1 93 ? -8.154 10.195 21.673 1.00 82.88 93 VAL A CA 1
ATOM 722 C C . VAL A 1 93 ? -9.352 9.467 21.069 1.00 82.88 93 VAL A C 1
ATOM 724 O O . VAL A 1 93 ? -10.490 9.767 21.418 1.00 82.88 93 VAL A O 1
ATOM 727 N N . ALA A 1 94 ? -9.103 8.450 20.239 1.00 83.75 94 ALA A N 1
ATOM 728 C CA . ALA A 1 94 ? -10.147 7.696 19.552 1.00 83.75 94 ALA A CA 1
ATOM 729 C C . ALA A 1 94 ? -11.135 7.022 20.524 1.00 83.75 94 ALA A C 1
ATOM 731 O O . ALA A 1 94 ? -12.343 7.104 20.325 1.00 83.75 94 ALA A O 1
ATOM 732 N N . LYS A 1 95 ? -10.644 6.430 21.624 1.00 83.88 95 LYS A N 1
ATOM 733 C CA . LYS A 1 95 ? -11.494 5.788 22.648 1.00 83.88 95 LYS A CA 1
ATOM 734 C C . LYS A 1 95 ? -12.363 6.761 23.444 1.00 83.88 95 LYS A C 1
ATOM 736 O O . LYS A 1 95 ? -13.352 6.341 24.034 1.00 83.88 95 LYS A O 1
ATOM 741 N N . ARG A 1 96 ? -11.978 8.038 23.514 1.00 82.00 96 ARG A N 1
ATOM 742 C CA . ARG A 1 96 ? -12.741 9.085 24.213 1.00 82.00 96 ARG A CA 1
ATOM 743 C C . ARG A 1 96 ? -13.798 9.724 23.319 1.00 82.00 96 ARG A C 1
ATOM 745 O O . ARG A 1 96 ? -14.500 10.621 23.770 1.00 82.00 96 ARG A O 1
ATOM 752 N N . ASN A 1 97 ? -13.874 9.320 22.054 1.00 70.38 97 ASN A N 1
ATOM 753 C CA . ASN A 1 97 ? -14.722 9.992 21.097 1.00 70.38 97 ASN A CA 1
ATOM 754 C C . ASN A 1 97 ? -16.198 9.602 21.283 1.00 70.38 97 ASN A C 1
ATOM 756 O O . ASN A 1 97 ? -16.644 8.542 20.849 1.00 70.38 97 ASN A O 1
ATOM 760 N N . GLU A 1 98 ? -16.957 10.501 21.906 1.00 63.53 98 GLU A N 1
ATOM 761 C CA . GLU A 1 98 ? -18.400 10.367 22.138 1.00 63.53 98 GLU A CA 1
ATOM 762 C C . GLU A 1 98 ? -19.246 10.646 20.880 1.00 63.53 98 GLU A C 1
ATOM 764 O O . GLU A 1 98 ? -20.444 10.376 20.875 1.00 63.53 98 GLU A O 1
ATOM 769 N N . THR A 1 99 ? -18.645 11.151 19.792 1.00 70.00 99 THR A N 1
ATOM 770 C CA . THR A 1 99 ? -19.364 11.462 18.537 1.00 70.00 99 THR A CA 1
ATOM 771 C C . THR A 1 99 ? -19.720 10.224 17.707 1.00 70.00 99 THR A C 1
ATOM 773 O O . THR A 1 99 ? -20.433 10.340 16.712 1.00 70.00 99 THR A O 1
ATOM 776 N N . GLY A 1 100 ? -19.258 9.035 18.113 1.00 68.00 100 GLY A N 1
ATOM 777 C CA . GLY A 1 100 ? -19.577 7.767 17.451 1.00 68.00 100 GLY A CA 1
ATOM 778 C C . GLY A 1 100 ? -18.701 7.432 16.239 1.00 68.00 100 GLY A C 1
ATOM 779 O O . GLY A 1 100 ? -19.009 6.491 15.518 1.00 68.00 100 GLY A O 1
ATOM 780 N N . THR A 1 101 ? -17.602 8.158 16.011 1.00 79.06 101 THR A N 1
ATOM 781 C CA . THR A 1 101 ? -16.663 7.891 14.901 1.00 79.06 101 THR A CA 1
ATOM 782 C C . THR A 1 101 ? -15.578 6.862 15.242 1.00 79.06 101 THR A C 1
ATOM 784 O O . THR A 1 101 ? -14.687 6.596 14.434 1.00 79.06 101 THR A O 1
ATOM 787 N N . TYR A 1 102 ? -15.621 6.276 16.442 1.00 87.00 102 TYR A N 1
ATOM 788 C CA . TYR A 1 102 ? -14.667 5.251 16.853 1.00 87.00 102 TYR A CA 1
ATOM 789 C C . TYR A 1 102 ? -14.871 3.957 16.054 1.00 87.00 102 TYR A C 1
ATOM 791 O O . TYR A 1 102 ? -15.954 3.381 16.064 1.00 87.00 102 TYR A O 1
ATOM 799 N N . ALA A 1 103 ? -13.820 3.491 15.376 1.00 90.50 103 ALA A N 1
ATOM 800 C CA . ALA A 1 103 ? -13.927 2.401 14.406 1.00 90.50 103 ALA A CA 1
ATOM 801 C C . ALA A 1 103 ? -13.916 0.991 15.025 1.00 90.50 103 ALA A C 1
ATOM 803 O O . ALA A 1 103 ? -14.328 0.038 14.366 1.00 90.50 103 ALA A O 1
ATOM 804 N N . CYS A 1 104 ? -13.440 0.823 16.266 1.00 92.31 104 CYS A N 1
ATOM 805 C CA . CYS A 1 104 ? -13.392 -0.495 16.910 1.00 92.31 104 CYS A CA 1
ATOM 806 C C . CYS A 1 104 ? -14.732 -0.776 17.595 1.00 92.31 104 CYS A C 1
ATOM 808 O O . CYS A 1 104 ? -14.924 -0.482 18.774 1.00 92.31 104 CYS A O 1
ATOM 810 N N . LEU A 1 105 ? -15.684 -1.285 16.814 1.00 92.62 105 LEU A N 1
ATOM 811 C CA . LEU A 1 105 ? -17.084 -1.420 17.224 1.00 92.62 105 LEU A CA 1
ATOM 812 C C . LEU A 1 105 ? -17.361 -2.680 18.050 1.00 92.62 105 LEU A C 1
ATOM 814 O O . LEU A 1 105 ? -18.352 -2.741 18.776 1.00 92.62 105 LEU A O 1
ATOM 818 N N . SER A 1 106 ? -16.508 -3.696 17.944 1.00 94.44 106 SER A N 1
ATOM 819 C CA . SER A 1 106 ? -16.684 -4.938 18.691 1.00 94.44 106 SER A CA 1
ATOM 820 C C . SER A 1 106 ? -16.324 -4.758 20.169 1.00 94.44 106 SER A C 1
ATOM 822 O O . SER A 1 106 ? -15.257 -4.236 20.495 1.00 94.44 106 SER A O 1
ATOM 824 N N . SER A 1 107 ? -17.160 -5.257 21.086 1.00 92.56 107 SER A N 1
ATOM 825 C CA . SER A 1 107 ? -16.899 -5.161 22.533 1.00 92.56 107 SER A CA 1
ATOM 826 C C . SER A 1 107 ? -15.638 -5.908 22.983 1.00 92.56 107 SER A C 1
ATOM 828 O O . SER A 1 107 ? -15.047 -5.543 23.994 1.00 92.56 107 SER A O 1
ATOM 830 N N . ASN A 1 108 ? -15.201 -6.919 22.224 1.00 94.19 108 ASN A N 1
ATOM 831 C CA . ASN A 1 108 ? -13.976 -7.681 22.491 1.00 94.19 108 ASN A CA 1
ATOM 832 C C . ASN A 1 108 ? -12.839 -7.283 21.542 1.00 94.19 108 ASN A C 1
ATOM 834 O O . ASN A 1 108 ? -12.086 -8.136 21.067 1.00 94.19 108 ASN A O 1
ATOM 838 N N . SER A 1 109 ? -12.759 -5.995 21.211 1.00 94.81 109 SER A N 1
ATOM 839 C CA . SER A 1 109 ? -11.681 -5.429 20.409 1.00 94.81 109 SER A CA 1
ATOM 840 C C . SER A 1 109 ? -10.811 -4.470 21.214 1.00 94.81 109 SER A C 1
ATOM 842 O O . SER A 1 109 ? -11.216 -3.888 22.220 1.00 94.81 109 SER A O 1
ATOM 844 N N . GLU A 1 110 ? -9.575 -4.314 20.762 1.00 94.25 110 GLU A N 1
ATOM 845 C CA . GLU A 1 110 ? -8.595 -3.385 21.285 1.00 94.25 110 GLU A CA 1
ATOM 846 C C . GLU A 1 110 ? -8.099 -2.448 20.182 1.00 94.25 110 GLU A C 1
ATOM 848 O O . GLU A 1 110 ? -7.963 -2.823 19.018 1.00 94.25 110 GLU A O 1
ATOM 853 N N . CYS A 1 111 ? -7.817 -1.207 20.572 1.00 92.50 111 CYS A N 1
ATOM 854 C CA . CYS A 1 111 ? -7.162 -0.234 19.708 1.00 92.50 111 CYS A CA 1
ATOM 855 C C . CYS A 1 111 ? -5.648 -0.394 19.798 1.00 92.50 111 CYS A C 1
ATOM 857 O O . CYS A 1 111 ? -5.104 -0.366 20.907 1.00 92.50 111 CYS A O 1
ATOM 859 N N . LEU A 1 112 ? -4.986 -0.459 18.649 1.00 92.56 112 LEU A N 1
ATOM 860 C CA . LEU A 1 112 ? -3.538 -0.497 18.509 1.00 92.56 112 LEU A CA 1
ATOM 861 C C . LEU A 1 112 ? -3.060 0.725 17.725 1.00 92.56 112 LEU A C 1
ATOM 863 O O . LEU A 1 112 ? -3.648 1.088 16.710 1.00 92.56 112 LEU A O 1
ATOM 867 N N . VAL A 1 113 ? -1.984 1.366 18.177 1.00 89.62 113 VAL A N 1
ATOM 868 C CA . VAL A 1 113 ? -1.372 2.475 17.430 1.00 89.62 113 VAL A CA 1
ATOM 869 C C . VAL A 1 113 ? -0.799 1.935 16.122 1.00 89.62 113 VAL A C 1
ATOM 871 O O . VAL A 1 113 ? -0.163 0.880 16.115 1.00 89.62 113 VAL A O 1
ATOM 874 N N . SER A 1 114 ? -1.025 2.652 15.020 1.00 88.44 114 SER A N 1
ATOM 875 C CA . SER A 1 114 ? -0.501 2.258 13.714 1.00 88.44 114 SER A CA 1
ATOM 876 C C . SER A 1 114 ? 1.036 2.197 13.744 1.00 88.44 114 SER A C 1
ATOM 878 O O . SER A 1 114 ? 1.684 3.167 14.144 1.00 88.44 114 SER A O 1
ATOM 880 N N . PRO A 1 115 ? 1.655 1.090 13.291 1.00 84.94 115 PRO A N 1
ATOM 881 C CA . PRO A 1 115 ? 3.109 1.008 13.151 1.00 84.94 115 PRO A CA 1
ATOM 882 C C . PRO A 1 115 ? 3.627 1.789 11.929 1.00 84.94 115 PRO A C 1
ATOM 884 O O . PRO A 1 115 ? 4.841 1.978 11.785 1.00 84.94 115 PRO A O 1
ATOM 887 N N . ASN A 1 116 ? 2.720 2.222 11.044 1.00 83.19 116 ASN A N 1
ATOM 888 C CA . ASN A 1 116 ? 2.998 2.884 9.775 1.00 83.19 116 ASN A CA 1
ATOM 889 C C . ASN A 1 116 ? 2.440 4.321 9.775 1.00 83.19 116 ASN A C 1
ATOM 891 O O . ASN A 1 116 ? 1.510 4.648 9.038 1.00 83.19 116 ASN A O 1
ATOM 895 N N . GLY A 1 117 ? 3.007 5.178 10.627 1.00 81.62 117 GLY A N 1
ATOM 896 C CA . GLY A 1 117 ? 2.631 6.591 10.750 1.00 81.62 117 GLY A CA 1
ATOM 897 C C . GLY A 1 117 ? 1.400 6.839 11.636 1.00 81.62 117 GLY A C 1
ATOM 898 O O . GLY A 1 117 ? 0.990 5.947 12.374 1.00 81.62 117 GLY A O 1
ATOM 899 N N . PRO A 1 118 ? 0.821 8.053 11.594 1.00 82.88 118 PRO A N 1
ATOM 900 C CA . PRO A 1 118 ? -0.333 8.417 12.415 1.00 82.88 118 PRO A CA 1
ATOM 901 C C . PRO A 1 118 ? -1.551 7.515 12.185 1.00 82.88 118 PRO A C 1
ATOM 903 O O . PRO A 1 118 ? -1.730 6.952 11.102 1.00 82.88 118 PRO A O 1
ATOM 906 N N . GLY A 1 119 ? -2.408 7.431 13.202 1.00 87.88 119 GLY A N 1
ATOM 907 C CA . GLY A 1 119 ? -3.644 6.655 13.179 1.00 87.88 119 GLY A CA 1
ATOM 908 C C . GLY A 1 119 ? -3.591 5.396 14.039 1.00 87.88 119 GLY A C 1
ATOM 909 O O . GLY A 1 119 ? -2.636 5.143 14.782 1.00 87.88 119 GLY A O 1
ATOM 910 N N . TYR A 1 120 ? -4.645 4.596 13.935 1.00 89.50 120 TYR A N 1
ATOM 911 C CA . TYR A 1 120 ? -4.804 3.378 14.718 1.00 89.50 120 TYR A CA 1
ATOM 912 C C . TYR A 1 120 ? -5.464 2.250 13.927 1.00 89.50 120 TYR A C 1
ATOM 914 O O . TYR A 1 120 ? -6.068 2.450 12.874 1.00 89.50 120 TYR A O 1
ATOM 922 N N . LEU A 1 121 ? -5.327 1.049 14.470 1.00 92.50 121 LEU A N 1
ATOM 923 C CA . LEU A 1 121 ? -5.926 -0.190 14.010 1.00 92.50 121 LEU A CA 1
ATOM 924 C C . LEU A 1 121 ? -6.794 -0.766 15.123 1.00 92.50 121 LEU A C 1
ATOM 926 O O . LEU A 1 121 ? -6.548 -0.535 16.308 1.00 92.50 121 LEU A O 1
ATOM 930 N N . CYS A 1 122 ? -7.787 -1.553 14.740 1.00 93.19 122 CYS A N 1
ATOM 931 C CA . CYS A 1 122 ? -8.554 -2.372 15.659 1.00 93.19 122 CYS A CA 1
ATOM 932 C C . CYS A 1 122 ? -8.095 -3.819 15.525 1.00 93.19 122 CYS A C 1
ATOM 934 O O . CYS A 1 122 ? -7.955 -4.334 14.416 1.00 93.19 122 CYS A O 1
ATOM 936 N N . ASN A 1 123 ? -7.879 -4.475 16.657 1.00 95.25 123 ASN A N 1
ATOM 937 C CA . ASN A 1 123 ? -7.581 -5.897 16.732 1.00 95.25 123 ASN A CA 1
ATOM 938 C C . ASN A 1 123 ? -8.563 -6.570 17.690 1.00 95.25 123 ASN A C 1
ATOM 940 O O . ASN A 1 123 ? -9.092 -5.914 18.583 1.00 95.25 123 ASN A O 1
ATOM 944 N N . CYS A 1 124 ? -8.826 -7.863 17.532 1.00 96.25 124 CYS A N 1
ATOM 945 C CA . CYS A 1 124 ? -9.569 -8.583 18.560 1.00 96.25 124 CYS A CA 1
ATOM 946 C C . CYS A 1 124 ? -8.688 -8.765 19.801 1.00 96.25 124 CYS A C 1
ATOM 948 O O . CYS A 1 124 ? -7.495 -9.050 19.700 1.00 96.25 124 CYS A O 1
ATOM 950 N N . SER A 1 125 ? -9.280 -8.583 20.981 1.00 95.44 125 SER A N 1
ATOM 951 C CA . SER A 1 125 ? -8.590 -8.793 22.249 1.00 95.44 125 SER A CA 1
ATOM 952 C C . SER A 1 125 ? -8.111 -10.240 22.371 1.00 95.44 125 SER A C 1
ATOM 954 O O . SER A 1 125 ? -8.676 -11.161 21.780 1.00 95.44 125 SER A O 1
ATOM 956 N N . LYS A 1 126 ? -7.079 -10.468 23.187 1.00 93.12 126 LYS A N 1
ATOM 957 C CA . LYS A 1 126 ? -6.502 -11.803 23.384 1.00 93.12 126 LYS A CA 1
ATOM 958 C C . LYS A 1 126 ? -7.576 -12.855 23.708 1.00 93.12 126 LYS A C 1
ATOM 960 O O . LYS A 1 126 ? -8.285 -12.736 24.705 1.00 93.12 126 LYS A O 1
ATOM 965 N N . GLY A 1 127 ? -7.625 -13.917 22.902 1.00 89.94 127 GLY A N 1
ATOM 966 C CA . GLY A 1 127 ? -8.610 -14.998 23.032 1.00 89.94 127 GLY A CA 1
ATOM 967 C C . GLY A 1 127 ? -9.898 -14.783 22.233 1.00 89.94 127 GLY A C 1
ATOM 968 O O . GLY A 1 127 ? -10.821 -15.582 22.370 1.00 89.94 127 GLY A O 1
ATOM 969 N N . TYR A 1 128 ? -9.960 -13.742 21.404 1.00 93.19 128 TYR A N 1
ATOM 970 C CA . TYR A 1 128 ? -11.046 -13.479 20.469 1.00 93.19 128 TYR A CA 1
ATOM 971 C C . TYR A 1 128 ? -10.513 -13.424 19.037 1.00 93.19 128 TYR A C 1
ATOM 973 O O . TYR A 1 128 ? -9.393 -12.975 18.802 1.00 93.19 128 TYR A O 1
ATOM 981 N N . GLU A 1 129 ? -11.332 -13.860 18.084 1.00 93.25 129 GLU A N 1
ATOM 982 C CA . GLU A 1 129 ? -11.028 -13.846 16.652 1.00 93.25 129 GLU A CA 1
ATOM 983 C C . GLU A 1 129 ? -12.223 -13.300 15.860 1.00 93.25 129 GLU A C 1
ATOM 985 O O . GLU A 1 129 ? -13.373 -13.358 16.306 1.00 93.25 129 GLU A O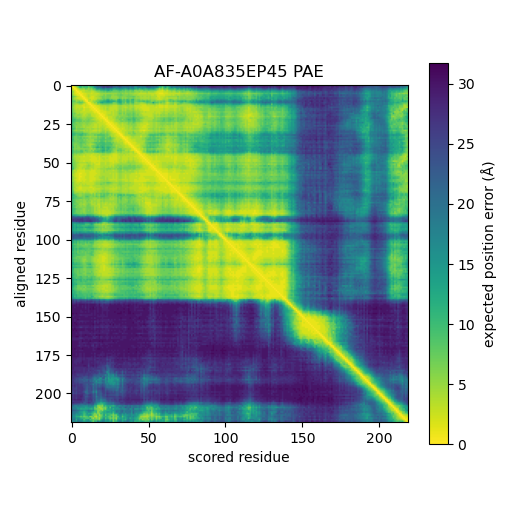 1
ATOM 990 N N . GLY A 1 130 ? -11.951 -12.764 14.671 1.00 94.25 130 GLY A N 1
ATOM 991 C CA . GLY A 1 130 ? -12.962 -12.213 13.773 1.00 94.25 130 GLY A CA 1
ATOM 992 C C . GLY A 1 130 ? -12.657 -10.778 13.358 1.00 94.25 130 GLY A C 1
ATOM 993 O O . GLY A 1 130 ? -11.495 -10.386 13.267 1.00 94.25 130 GLY A O 1
ATOM 994 N N . ASN A 1 131 ? -13.703 -10.006 13.064 1.00 95.06 131 ASN A N 1
ATOM 995 C CA . ASN A 1 131 ? -13.570 -8.648 12.547 1.00 95.06 131 ASN A CA 1
ATOM 996 C C . ASN A 1 131 ? -13.842 -7.610 13.657 1.00 95.06 131 ASN A C 1
ATOM 998 O O . ASN A 1 131 ? -14.997 -7.425 14.042 1.00 95.06 131 ASN A O 1
ATOM 1002 N N . PRO A 1 132 ? -12.819 -6.896 14.157 1.00 95.69 132 PRO A N 1
ATOM 1003 C CA . PRO A 1 132 ? -12.981 -5.929 15.244 1.00 95.69 132 PRO A CA 1
ATOM 1004 C C . PRO A 1 132 ? -13.717 -4.641 14.839 1.00 95.69 132 PRO A C 1
ATOM 1006 O O . PRO A 1 132 ? -14.152 -3.893 15.715 1.00 95.69 132 PRO A O 1
ATOM 1009 N N . TYR A 1 133 ? -13.886 -4.391 13.538 1.00 93.69 133 TYR A N 1
ATOM 1010 C CA . TYR A 1 133 ? -14.558 -3.205 12.994 1.00 93.69 133 TYR A CA 1
ATOM 1011 C C . TYR A 1 133 ? -16.080 -3.370 12.870 1.00 93.69 133 TYR A C 1
ATOM 1013 O O . TYR A 1 133 ? -16.767 -2.446 12.449 1.00 93.69 133 TYR A O 1
ATOM 1021 N N . VAL A 1 134 ? -16.621 -4.541 13.220 1.00 94.62 134 VAL A N 1
ATOM 1022 C CA . VAL A 1 134 ? -18.058 -4.846 13.158 1.00 94.62 134 VAL A CA 1
ATOM 1023 C C . VAL A 1 134 ? -18.581 -5.060 14.584 1.00 94.62 134 VAL A C 1
ATOM 1025 O O . VAL A 1 134 ? -17.890 -5.712 15.372 1.00 94.62 134 VAL A O 1
ATOM 1028 N N . PRO A 1 135 ? -19.776 -4.546 14.948 1.00 94.19 135 PRO A N 1
ATOM 1029 C CA . PRO A 1 135 ? -20.405 -4.863 16.231 1.00 94.19 135 PRO A CA 1
ATOM 1030 C C . PRO A 1 135 ? -20.485 -6.379 16.442 1.00 94.19 135 PRO A C 1
ATOM 1032 O O . PRO A 1 135 ? -20.834 -7.109 15.518 1.00 94.19 135 PRO A O 1
ATOM 1035 N N . ASP A 1 136 ? -20.102 -6.848 17.632 1.00 93.00 136 ASP A N 1
ATOM 1036 C CA . ASP A 1 136 ? -19.989 -8.276 17.978 1.00 93.00 136 ASP A CA 1
ATOM 1037 C C . ASP A 1 136 ? -19.103 -9.121 17.036 1.00 93.00 136 ASP A C 1
ATOM 1039 O O . ASP A 1 136 ? -19.111 -10.347 17.094 1.00 93.00 136 ASP A O 1
ATOM 1043 N N . GLY A 1 137 ? -18.280 -8.494 16.189 1.00 94.06 137 GLY A N 1
ATOM 1044 C CA . GLY A 1 137 ? -17.486 -9.198 15.181 1.00 94.06 137 GLY A CA 1
ATOM 1045 C C . GLY A 1 137 ? -16.277 -9.956 15.736 1.00 94.06 137 GLY A C 1
ATOM 1046 O O . GLY A 1 137 ? -15.752 -10.838 15.052 1.00 94.06 137 GLY A O 1
ATOM 1047 N N . CYS A 1 138 ? -15.854 -9.658 16.972 1.00 95.88 138 CYS A N 1
ATOM 1048 C CA . CYS A 1 138 ? -14.862 -10.462 17.693 1.00 95.88 138 CYS A CA 1
ATOM 1049 C C . CYS A 1 138 ? -15.580 -11.494 18.550 1.00 95.88 138 CYS A C 1
ATOM 1051 O O . CYS A 1 138 ? -16.105 -11.195 19.627 1.00 95.88 138 CYS A O 1
ATOM 1053 N N . HIS A 1 139 ? -15.548 -12.725 18.072 1.00 90.81 139 HIS A N 1
ATOM 1054 C CA . HIS A 1 139 ? -16.144 -13.859 18.740 1.00 90.81 139 HIS A CA 1
ATOM 1055 C C . HIS A 1 139 ? -15.098 -14.454 19.666 1.00 90.81 139 HIS A C 1
ATOM 1057 O O . HIS A 1 139 ? -13.917 -14.531 19.318 1.00 90.81 139 HIS A O 1
ATOM 1063 N N . GLY A 1 140 ? -15.517 -14.859 20.865 1.00 82.12 140 GLY A N 1
ATOM 1064 C CA . GLY A 1 140 ? -14.624 -15.608 21.735 1.00 82.12 140 GLY A CA 1
ATOM 1065 C C . GLY A 1 140 ? -14.136 -16.812 20.953 1.00 82.12 140 GLY A C 1
ATOM 1066 O O . GLY A 1 140 ? -14.954 -17.520 20.354 1.00 82.12 140 GLY A O 1
ATOM 1067 N N . ALA A 1 141 ? -12.830 -17.065 20.988 1.00 64.12 141 ALA A N 1
ATOM 1068 C CA . ALA A 1 141 ? -12.313 -18.388 20.721 1.00 64.12 141 ALA A CA 1
ATOM 1069 C C . ALA A 1 141 ? -12.860 -19.267 21.848 1.00 64.12 141 ALA A C 1
ATOM 1071 O O . ALA A 1 141 ? -12.176 -19.602 22.815 1.00 64.12 141 ALA A O 1
ATOM 1072 N N . THR A 1 142 ? -14.153 -19.603 21.768 1.00 55.06 142 THR A N 1
ATOM 1073 C CA . THR A 1 142 ? -14.664 -20.757 22.464 1.00 55.06 142 THR A CA 1
ATOM 1074 C C . THR A 1 142 ? -13.670 -21.827 22.081 1.00 55.06 142 THR A C 1
ATOM 1076 O O . THR A 1 142 ? -13.395 -22.072 20.904 1.00 55.06 142 THR A O 1
ATOM 1079 N N . SER A 1 143 ? -13.104 -22.464 23.086 1.00 53.25 143 SER A N 1
ATOM 1080 C CA . SER A 1 143 ? -12.320 -23.674 22.943 1.00 53.25 143 SER A CA 1
ATOM 1081 C C . SER A 1 143 ? -13.095 -24.784 22.216 1.00 53.25 143 SER A C 1
ATOM 1083 O O . SER A 1 143 ? -12.643 -25.911 22.239 1.00 53.25 143 SER A O 1
ATOM 1085 N N . SER A 1 144 ? -14.214 -24.503 21.534 1.00 52.19 144 SER A N 1
ATOM 1086 C CA . SER A 1 144 ? -14.954 -25.363 20.625 1.00 52.19 144 SER A CA 1
ATOM 1087 C C . SER A 1 144 ? -14.165 -25.736 19.368 1.00 52.19 144 SER A C 1
ATOM 1089 O O . SER A 1 144 ? -14.320 -26.867 18.909 1.00 52.19 144 SER A O 1
ATOM 1091 N N . CYS A 1 145 ? -13.217 -24.903 18.905 1.00 56.44 145 CYS A N 1
ATOM 1092 C CA . CYS A 1 145 ? -12.189 -25.372 17.962 1.00 56.44 145 CYS A CA 1
ATOM 1093 C C . CYS A 1 145 ? -11.335 -26.501 18.570 1.00 56.44 145 CYS A C 1
ATOM 1095 O O . CYS A 1 145 ? -10.812 -27.336 17.840 1.00 56.44 145 CYS A O 1
ATOM 1097 N N . CYS A 1 146 ? -11.235 -26.569 19.903 1.00 53.69 146 CYS A N 1
ATOM 1098 C CA . CYS A 1 146 ? -10.584 -27.645 20.655 1.00 53.69 146 CYS A CA 1
ATOM 1099 C C . CYS A 1 146 ? -11.564 -28.672 21.262 1.00 53.69 146 CYS A C 1
ATOM 1101 O O . CYS A 1 146 ? -11.106 -29.721 21.703 1.00 53.69 146 CYS A O 1
ATOM 1103 N N . SER A 1 147 ? -12.878 -28.427 21.262 1.00 55.69 147 SER A N 1
ATOM 1104 C CA . SER A 1 147 ? -13.886 -29.397 21.720 1.00 55.69 147 SER A CA 1
ATOM 1105 C C . SER A 1 147 ? -14.328 -30.330 20.598 1.00 55.69 147 SER A C 1
ATOM 1107 O O . SER A 1 147 ? -14.757 -31.441 20.879 1.00 55.69 147 SER A O 1
ATOM 1109 N N . ASN A 1 148 ? -14.180 -29.898 19.342 1.00 59.03 148 ASN A N 1
ATOM 1110 C CA . ASN A 1 148 ? -14.424 -30.711 18.150 1.00 59.03 148 ASN A CA 1
ATOM 1111 C C . ASN A 1 148 ? -13.174 -30.839 17.270 1.00 59.03 148 ASN A C 1
ATOM 1113 O O . ASN A 1 148 ? -13.303 -31.080 16.073 1.00 59.03 148 ASN A O 1
ATOM 1117 N N . ARG A 1 149 ? -11.961 -30.656 17.820 1.00 63.31 149 ARG A N 1
ATOM 1118 C CA . ARG A 1 149 ? -10.732 -30.889 17.050 1.00 63.31 149 ARG A CA 1
ATOM 1119 C C . ARG A 1 149 ? -10.686 -32.373 16.678 1.00 63.31 149 ARG A C 1
ATOM 1121 O O . ARG A 1 149 ? -10.511 -33.184 17.591 1.00 63.31 149 ARG A O 1
ATOM 1128 N N . PRO A 1 150 ? -10.804 -32.744 15.389 1.00 67.00 150 PRO A N 1
ATOM 1129 C CA . PRO A 1 150 ? -10.613 -34.127 15.000 1.00 67.00 150 PRO A CA 1
ATOM 1130 C C . PRO A 1 150 ? -9.204 -34.544 15.412 1.00 67.00 150 PRO A C 1
ATOM 1132 O O . PRO A 1 150 ? -8.234 -33.783 15.298 1.00 67.00 150 PRO A O 1
ATOM 1135 N N . SER A 1 151 ? -9.087 -35.753 15.936 1.00 82.12 151 SER A N 1
ATOM 1136 C CA . SER A 1 151 ? -7.797 -36.359 16.216 1.00 82.12 151 SER A CA 1
ATOM 1137 C C . SER A 1 151 ? -6.933 -36.330 14.950 1.00 82.12 151 SER A C 1
ATOM 1139 O O . SER A 1 151 ? -7.431 -36.434 13.829 1.00 82.12 151 SER A O 1
ATOM 1141 N N . MET A 1 152 ? -5.607 -36.260 15.107 1.00 77.25 152 MET A N 1
ATOM 1142 C CA . MET A 1 152 ? -4.681 -36.380 13.967 1.00 77.25 152 MET A CA 1
ATOM 1143 C C . MET A 1 152 ? -4.935 -37.644 13.128 1.00 77.25 152 MET A C 1
ATOM 1145 O O . MET A 1 152 ? -4.604 -37.677 11.948 1.00 77.25 152 MET A O 1
ATOM 1149 N N . LYS A 1 153 ? -5.552 -38.668 13.728 1.00 80.88 153 LYS A N 1
ATOM 1150 C CA . LYS A 1 153 ? -5.990 -39.889 13.059 1.00 80.88 153 LYS A CA 1
ATOM 1151 C C . LYS A 1 153 ? -7.201 -39.661 12.151 1.00 80.88 153 LYS A C 1
ATOM 1153 O O . LYS A 1 153 ? -7.169 -40.100 11.011 1.00 80.88 153 LYS A O 1
ATOM 1158 N N . GLU A 1 154 ? -8.224 -38.951 12.617 1.00 84.50 154 GLU A N 1
ATOM 1159 C CA . GLU A 1 154 ? -9.382 -38.576 11.789 1.00 84.50 154 GLU A CA 1
ATOM 1160 C C . GLU A 1 154 ? -8.964 -37.656 10.641 1.00 84.50 154 GLU A C 1
ATOM 1162 O O . GLU A 1 154 ? -9.393 -37.855 9.509 1.00 84.50 154 GLU A O 1
ATOM 1167 N N . ILE A 1 155 ? -8.051 -36.712 10.903 1.00 81.44 155 ILE A N 1
ATOM 1168 C CA . ILE A 1 155 ? -7.463 -35.865 9.856 1.00 81.44 155 ILE A CA 1
ATOM 1169 C C . ILE A 1 155 ? -6.711 -36.725 8.830 1.00 81.44 155 ILE A C 1
ATOM 1171 O O . ILE A 1 155 ? -6.863 -36.519 7.630 1.00 81.44 155 ILE A O 1
ATOM 1175 N N . ALA A 1 156 ? -5.915 -37.703 9.272 1.00 82.12 156 ALA A N 1
ATOM 1176 C CA . ALA A 1 156 ? -5.171 -38.584 8.373 1.00 82.12 156 ALA A CA 1
ATOM 1177 C C . ALA A 1 156 ? -6.085 -39.501 7.541 1.00 82.12 156 ALA A C 1
ATOM 1179 O O . ALA A 1 156 ? -5.835 -39.684 6.348 1.00 82.12 156 ALA A O 1
ATOM 1180 N N . ASP A 1 157 ? -7.147 -40.045 8.139 1.00 85.44 157 ASP A N 1
ATOM 1181 C CA . ASP A 1 157 ? -8.125 -40.885 7.443 1.00 85.44 157 ASP A CA 1
ATOM 1182 C C . ASP A 1 157 ? -8.917 -40.074 6.407 1.00 85.44 157 ASP A C 1
ATOM 1184 O O . ASP A 1 157 ? -9.101 -40.530 5.273 1.00 85.44 157 ASP A O 1
ATOM 1188 N N . GLU A 1 158 ? -9.319 -38.847 6.749 1.00 83.00 158 GLU A N 1
ATOM 1189 C CA . GLU A 1 158 ? -10.063 -37.976 5.840 1.00 83.00 158 GLU A CA 1
ATOM 1190 C C . GLU A 1 158 ? -9.177 -37.431 4.713 1.00 83.00 158 GLU A C 1
ATOM 1192 O O . GLU A 1 158 ? -9.554 -37.502 3.545 1.00 83.00 158 GLU A O 1
ATOM 1197 N N . LEU A 1 159 ? -7.940 -37.010 5.005 1.00 81.75 159 LEU A N 1
ATOM 1198 C CA . LEU A 1 159 ? -6.955 -36.677 3.967 1.00 81.75 159 LEU A CA 1
ATOM 1199 C C . LEU A 1 159 ? -6.647 -37.886 3.072 1.00 81.75 159 LEU A C 1
ATOM 1201 O O . LEU A 1 159 ? -6.474 -37.735 1.861 1.00 81.75 159 LEU A O 1
ATOM 1205 N N . GLY A 1 160 ? -6.621 -39.098 3.633 1.00 81.94 160 GLY A N 1
ATOM 1206 C CA . GLY A 1 160 ? -6.491 -40.343 2.880 1.00 81.94 160 GLY A CA 1
ATOM 1207 C C . GLY A 1 160 ? -7.673 -40.605 1.939 1.00 81.94 160 GLY A C 1
ATOM 1208 O O . GLY A 1 160 ? -7.472 -41.088 0.822 1.00 81.94 160 GLY A O 1
ATOM 1209 N N . ARG A 1 161 ? -8.898 -40.259 2.351 1.00 79.69 161 ARG A N 1
ATOM 1210 C CA . ARG A 1 161 ? -10.111 -40.326 1.517 1.00 79.69 161 ARG A CA 1
ATOM 1211 C C . ARG A 1 161 ? -10.130 -39.255 0.433 1.00 79.69 161 ARG A C 1
ATOM 1213 O O . ARG A 1 161 ? -10.341 -39.587 -0.732 1.00 79.69 161 ARG A O 1
ATOM 1220 N N . LEU A 1 162 ? -9.836 -38.005 0.779 1.00 72.50 162 LEU A N 1
ATOM 1221 C CA . LEU A 1 162 ? -9.787 -36.886 -0.163 1.00 72.50 162 LEU A CA 1
ATOM 1222 C C . LEU A 1 162 ? -8.702 -37.084 -1.225 1.00 72.50 162 LEU A C 1
ATOM 1224 O O . LEU A 1 162 ? -8.942 -36.842 -2.403 1.00 72.50 162 LEU A O 1
ATOM 1228 N N . ARG A 1 163 ? -7.544 -37.640 -0.852 1.00 75.94 163 ARG A N 1
ATOM 1229 C CA . ARG A 1 163 ? -6.479 -38.001 -1.801 1.00 75.94 163 ARG A CA 1
ATOM 1230 C C . ARG A 1 163 ? -6.876 -39.131 -2.758 1.00 75.94 163 ARG A C 1
ATOM 1232 O O . ARG A 1 163 ? -6.299 -39.235 -3.838 1.00 75.94 163 ARG A O 1
ATOM 1239 N N . LYS A 1 164 ? -7.834 -39.988 -2.383 1.00 68.50 164 LYS A N 1
ATOM 1240 C CA . LYS A 1 164 ? -8.439 -40.986 -3.288 1.00 68.50 164 LYS A CA 1
ATOM 1241 C C . LYS A 1 164 ? -9.517 -40.365 -4.181 1.00 68.50 164 LYS A C 1
ATOM 1243 O O . LYS A 1 164 ? -9.651 -40.783 -5.324 1.00 68.50 164 LYS A O 1
ATOM 1248 N N . LEU A 1 165 ? -10.239 -39.359 -3.686 1.00 61.97 165 LEU A N 1
ATOM 1249 C CA . LEU A 1 165 ? -11.232 -38.601 -4.453 1.00 61.97 165 LEU A CA 1
ATOM 1250 C C . LEU A 1 165 ? -10.589 -37.668 -5.492 1.00 61.97 165 LEU A C 1
ATOM 1252 O O . LEU A 1 165 ? -11.101 -37.571 -6.600 1.00 61.97 165 LEU A O 1
ATOM 1256 N N . SER A 1 166 ? -9.442 -37.047 -5.195 1.00 58.16 166 SER A N 1
ATOM 1257 C CA . SER A 1 166 ? -8.721 -36.174 -6.140 1.00 58.16 166 SER A CA 1
ATOM 1258 C C . SER A 1 166 ? -8.031 -36.924 -7.285 1.00 58.16 166 SER A C 1
ATOM 1260 O O . SER A 1 166 ? -7.663 -36.322 -8.288 1.00 58.16 166 SER A O 1
ATOM 1262 N N . GLN A 1 167 ? -7.880 -38.244 -7.163 1.00 60.66 167 GLN A N 1
ATOM 1263 C CA . GLN A 1 167 ? -7.470 -39.121 -8.264 1.00 60.66 167 GLN A CA 1
ATOM 1264 C C . GLN A 1 167 ? -8.646 -39.490 -9.180 1.00 60.66 167 GLN A C 1
ATOM 1266 O O . GLN A 1 167 ? -8.447 -40.164 -10.190 1.00 60.66 167 GLN A O 1
ATOM 1271 N N . HIS A 1 168 ? -9.872 -39.078 -8.838 1.00 51.12 168 HIS A N 1
ATOM 1272 C CA . HIS A 1 168 ? -11.043 -39.346 -9.654 1.00 51.12 168 HIS A CA 1
ATOM 1273 C C . HIS A 1 168 ? -11.150 -38.309 -10.794 1.00 51.12 168 HIS A C 1
ATOM 1275 O O . HIS A 1 168 ? -10.981 -37.116 -10.541 1.00 51.12 168 HIS A O 1
ATOM 1281 N N . PRO A 1 169 ? -11.480 -38.706 -12.039 1.00 50.12 169 PRO A N 1
ATOM 1282 C CA . PRO A 1 169 ? -11.353 -37.842 -13.227 1.00 50.12 169 PRO A CA 1
ATOM 1283 C C . PRO A 1 169 ? -12.253 -36.589 -13.312 1.00 50.12 169 PRO A C 1
ATOM 1285 O O . PRO A 1 169 ? -12.265 -35.939 -14.349 1.00 50.12 169 PRO A O 1
ATOM 1288 N N . TRP A 1 170 ? -13.050 -36.272 -12.287 1.00 50.34 170 TRP A N 1
ATOM 1289 C CA . TRP A 1 170 ? -14.156 -35.300 -12.364 1.00 50.34 170 TRP A CA 1
ATOM 1290 C C . TRP A 1 170 ? -13.894 -33.998 -11.575 1.00 50.34 170 TRP A C 1
ATOM 1292 O O . TRP A 1 170 ? -14.783 -33.160 -11.487 1.00 50.34 170 TRP A O 1
ATOM 1302 N N . ALA A 1 171 ? -12.708 -33.821 -10.975 1.00 41.56 171 ALA A N 1
ATOM 1303 C CA . ALA A 1 171 ? -12.448 -32.760 -9.988 1.00 41.56 171 ALA A CA 1
ATOM 1304 C C . ALA A 1 171 ? -11.773 -31.475 -10.523 1.00 41.56 171 ALA A C 1
ATOM 1306 O O . ALA A 1 171 ? -11.455 -30.599 -9.724 1.00 41.56 171 ALA A O 1
ATOM 1307 N N . GLN A 1 172 ? -11.543 -31.329 -11.833 1.00 41.06 172 GLN A N 1
ATOM 1308 C CA . GLN A 1 172 ? -11.055 -30.064 -12.403 1.00 41.06 172 GLN A CA 1
ATOM 1309 C C . GLN A 1 172 ? -12.214 -29.225 -12.941 1.00 41.06 172 GLN A C 1
ATOM 1311 O O . GLN A 1 172 ? -12.602 -29.386 -14.094 1.00 41.06 172 GLN A O 1
ATOM 1316 N N . LEU A 1 173 ? -12.745 -28.320 -12.119 1.00 35.00 173 LEU A N 1
ATOM 1317 C CA . LEU A 1 173 ? -13.374 -27.094 -12.611 1.00 35.00 173 LEU A CA 1
ATOM 1318 C C . LEU A 1 173 ? -13.078 -25.958 -11.618 1.00 35.00 173 LEU A C 1
ATOM 1320 O O . LEU A 1 173 ? -13.391 -26.068 -10.433 1.00 35.00 173 LEU A O 1
ATOM 1324 N N . ASP A 1 174 ? -12.411 -24.924 -12.127 1.00 34.59 174 ASP A N 1
ATOM 1325 C CA . ASP A 1 174 ? -11.853 -23.779 -11.406 1.00 34.59 174 ASP A CA 1
ATOM 1326 C C . ASP A 1 174 ? -12.924 -22.865 -10.786 1.00 34.59 174 ASP A C 1
ATOM 1328 O O . ASP A 1 174 ? -14.011 -22.689 -11.339 1.00 34.59 174 ASP A O 1
ATOM 1332 N N . VAL A 1 175 ? -12.586 -22.230 -9.658 1.00 27.89 175 VAL A N 1
ATOM 1333 C CA . VAL A 1 175 ? -13.357 -21.124 -9.068 1.00 27.89 175 VAL A CA 1
ATOM 1334 C C . VAL A 1 175 ? -12.437 -19.906 -8.959 1.00 27.89 175 VAL A C 1
ATOM 1336 O O . VAL A 1 175 ? -11.545 -19.870 -8.113 1.00 27.89 175 VAL A O 1
ATOM 1339 N N . GLU A 1 176 ? -12.649 -18.924 -9.838 1.00 35.56 176 GLU A N 1
ATOM 1340 C CA . GLU A 1 176 ? -12.111 -17.561 -9.732 1.00 35.56 176 GLU A CA 1
ATOM 1341 C C . GLU A 1 176 ? -12.879 -16.765 -8.661 1.00 35.56 176 GLU A C 1
ATOM 1343 O O . GLU A 1 176 ? -14.073 -16.983 -8.448 1.00 35.56 176 GLU A O 1
ATOM 1348 N N . MET A 1 177 ? -12.202 -15.826 -7.991 1.00 30.73 177 MET A N 1
ATOM 1349 C CA . MET A 1 177 ? -12.797 -14.946 -6.983 1.00 30.73 177 MET A CA 1
ATOM 1350 C C . MET A 1 177 ? -12.481 -13.479 -7.312 1.00 30.73 177 MET A C 1
ATOM 1352 O O . MET A 1 177 ? -11.325 -13.063 -7.273 1.00 30.73 177 MET A O 1
ATOM 1356 N N . ASP A 1 178 ? -13.529 -12.718 -7.632 1.00 34.72 178 ASP A N 1
ATOM 1357 C CA . ASP A 1 178 ? -13.526 -11.265 -7.826 1.00 34.72 178 ASP A CA 1
ATOM 1358 C C . ASP A 1 178 ? -13.448 -10.517 -6.487 1.00 34.72 178 ASP A C 1
ATOM 1360 O O . ASP A 1 178 ? -14.179 -10.844 -5.550 1.00 34.72 178 ASP A O 1
ATOM 1364 N N . THR A 1 179 ? -12.682 -9.423 -6.425 1.00 31.47 179 THR A N 1
ATOM 1365 C CA . THR A 1 179 ? -12.914 -8.347 -5.444 1.00 31.47 179 THR A CA 1
ATOM 1366 C C . THR A 1 179 ? -12.742 -6.966 -6.083 1.00 31.47 179 THR A C 1
ATOM 1368 O O . THR A 1 179 ? -11.676 -6.584 -6.563 1.00 31.47 179 THR A O 1
ATOM 1371 N N . GLN A 1 180 ? -13.840 -6.206 -6.102 1.00 32.50 180 GLN A N 1
ATOM 1372 C CA . GLN A 1 180 ? -13.904 -4.815 -6.548 1.00 32.50 180 GLN A CA 1
ATOM 1373 C C . GLN A 1 180 ? -13.573 -3.845 -5.402 1.00 32.50 180 GLN A C 1
ATOM 1375 O O . GLN A 1 180 ? -14.154 -3.923 -4.324 1.00 32.50 180 GLN A O 1
ATOM 1380 N N . SER A 1 181 ? -12.661 -2.913 -5.696 1.00 31.50 181 SER A N 1
ATOM 1381 C CA . SER A 1 181 ? -12.716 -1.462 -5.441 1.00 31.50 181 SER A CA 1
ATOM 1382 C C . SER A 1 181 ? -13.612 -0.948 -4.299 1.00 31.50 181 SER A C 1
ATOM 1384 O O . SER A 1 181 ? -14.820 -0.793 -4.475 1.00 31.50 181 SER A O 1
ATOM 1386 N N . LEU A 1 182 ? -12.981 -0.475 -3.222 1.00 33.47 182 LEU A N 1
ATOM 1387 C CA . LEU A 1 182 ? -13.539 0.521 -2.305 1.00 33.47 182 LEU A CA 1
ATOM 1388 C C . LEU A 1 182 ? -12.396 1.381 -1.770 1.00 33.47 182 LEU A C 1
ATOM 1390 O O . LEU A 1 182 ? -11.753 0.918 -0.848 1.00 33.47 182 LEU A O 1
ATOM 1394 N N . LEU A 1 183 ? -12.140 2.572 -2.320 1.00 37.91 183 LEU A N 1
ATOM 1395 C CA . LEU A 1 183 ? -11.550 3.724 -1.613 1.00 37.91 183 LEU A CA 1
ATOM 1396 C C . LEU A 1 183 ? -11.665 4.962 -2.528 1.00 37.91 183 LEU A C 1
ATOM 1398 O O . LEU A 1 183 ? -10.896 5.103 -3.475 1.00 37.91 183 LEU A O 1
ATOM 1402 N N . ASP A 1 184 ? -12.629 5.841 -2.246 1.00 30.02 184 ASP A N 1
ATOM 1403 C CA . ASP A 1 184 ? -12.685 7.206 -2.783 1.00 30.02 184 ASP A CA 1
ATOM 1404 C C . ASP A 1 184 ? -12.391 8.165 -1.622 1.00 30.02 184 ASP A C 1
ATOM 1406 O O . ASP A 1 184 ? -13.056 8.118 -0.584 1.00 30.02 184 ASP A O 1
ATOM 1410 N N . GLY A 1 185 ? -11.336 8.966 -1.753 1.00 35.38 185 GLY A N 1
ATOM 1411 C CA . GLY A 1 185 ? -10.872 9.870 -0.705 1.00 35.38 185 GLY A CA 1
ATOM 1412 C C . GLY A 1 185 ? -9.586 10.589 -1.100 1.00 35.38 185 GLY A C 1
ATOM 1413 O O . GLY A 1 185 ? -8.541 9.975 -1.297 1.00 35.38 185 GLY A O 1
ATOM 1414 N N . THR A 1 186 ? -9.659 11.912 -1.218 1.00 34.91 186 THR A N 1
ATOM 1415 C CA . THR A 1 186 ? -8.520 12.790 -1.515 1.00 34.91 186 THR A CA 1
ATOM 1416 C C . THR A 1 186 ? -7.595 12.926 -0.306 1.00 34.91 186 THR A C 1
ATOM 1418 O O . THR A 1 186 ? -8.022 13.412 0.739 1.00 34.91 186 THR A O 1
ATOM 1421 N N . SER A 1 187 ? -6.319 12.563 -0.466 1.00 34.28 187 SER A N 1
ATOM 1422 C CA . SER A 1 187 ? -5.271 12.731 0.548 1.00 34.28 187 SER A CA 1
ATOM 1423 C C . SER A 1 187 ? -4.101 13.548 -0.007 1.00 34.28 187 SER A C 1
ATOM 1425 O O . SER A 1 187 ? -3.517 13.215 -1.035 1.00 34.28 187 SER A O 1
ATOM 1427 N N . THR A 1 188 ? -3.742 14.623 0.693 1.00 33.22 188 THR A N 1
ATOM 1428 C CA . THR A 1 188 ? -2.613 15.517 0.400 1.00 33.22 188 THR A CA 1
ATOM 1429 C C . THR A 1 188 ? -1.324 15.009 1.047 1.00 33.22 188 THR A C 1
ATOM 1431 O O . THR A 1 188 ? -1.033 15.329 2.196 1.00 33.22 188 THR A O 1
ATOM 1434 N N . ALA A 1 189 ? -0.538 14.237 0.297 1.00 29.73 189 ALA A N 1
ATOM 1435 C CA . ALA A 1 189 ? 0.907 14.081 0.490 1.00 29.73 189 ALA A CA 1
ATOM 1436 C C . ALA A 1 189 ? 1.524 13.596 -0.833 1.00 29.73 189 ALA A C 1
ATOM 1438 O O . ALA A 1 189 ? 1.336 12.447 -1.213 1.00 29.73 189 ALA A O 1
ATOM 1439 N N . SER A 1 190 ? 2.217 14.477 -1.556 1.00 27.45 190 SER A N 1
ATOM 1440 C CA . SER A 1 190 ? 2.860 14.171 -2.840 1.00 27.45 190 SER A CA 1
ATOM 1441 C C . SER A 1 190 ? 4.340 13.847 -2.635 1.00 27.45 190 SER A C 1
ATOM 1443 O O . SER A 1 190 ? 5.059 14.663 -2.057 1.00 27.45 190 SER A O 1
ATOM 1445 N N . PHE A 1 191 ? 4.814 12.711 -3.149 1.00 36.31 191 PHE A N 1
ATOM 1446 C CA . PHE A 1 191 ? 6.245 12.428 -3.269 1.00 36.31 191 PHE A CA 1
ATOM 1447 C C . PHE A 1 191 ? 6.589 12.284 -4.755 1.00 36.31 191 PHE A C 1
ATOM 1449 O O . PHE A 1 191 ? 6.116 11.366 -5.417 1.00 36.31 191 PHE A O 1
ATOM 1456 N N . HIS A 1 192 ? 7.379 13.221 -5.280 1.00 32.03 192 HIS A N 1
ATOM 1457 C CA . HIS A 1 192 ? 7.917 13.183 -6.639 1.00 32.03 192 HIS A CA 1
ATOM 1458 C C . HIS A 1 192 ? 9.352 12.659 -6.577 1.00 32.03 192 HIS A C 1
ATOM 1460 O O . HIS A 1 192 ? 10.171 13.212 -5.847 1.00 32.03 192 HIS A O 1
ATOM 1466 N N . ILE A 1 193 ? 9.673 11.618 -7.348 1.00 41.16 193 ILE A N 1
ATOM 1467 C CA . ILE A 1 193 ? 11.064 11.205 -7.566 1.00 41.16 193 ILE A CA 1
ATOM 1468 C C . ILE A 1 193 ? 11.467 11.647 -8.972 1.00 41.16 193 ILE A C 1
ATOM 1470 O O . ILE A 1 193 ? 10.992 11.111 -9.972 1.00 41.16 193 ILE A O 1
ATOM 1474 N N . GLU A 1 194 ? 12.342 12.649 -9.034 1.00 30.88 194 GLU A N 1
ATOM 1475 C CA . GLU A 1 194 ? 12.961 13.127 -10.268 1.00 30.88 194 GLU A CA 1
ATOM 1476 C C . GLU A 1 194 ? 14.027 12.123 -10.727 1.00 30.88 194 GLU A C 1
ATOM 1478 O O . GLU A 1 194 ? 15.113 12.008 -10.158 1.00 30.88 194 GLU A O 1
ATOM 1483 N N . GLY A 1 195 ? 13.715 11.363 -11.774 1.00 33.25 195 GLY A N 1
ATOM 1484 C CA . GLY A 1 195 ? 14.683 10.513 -12.455 1.00 33.25 195 GLY A CA 1
ATOM 1485 C C . GLY A 1 195 ? 15.532 11.325 -13.429 1.00 33.25 195 GLY A C 1
ATOM 1486 O O . GLY A 1 195 ? 15.223 11.367 -14.618 1.00 33.25 195 GLY A O 1
ATOM 1487 N N . ALA A 1 196 ? 16.621 11.933 -12.954 1.00 24.56 196 ALA A N 1
ATOM 1488 C CA . ALA A 1 196 ? 17.680 12.437 -13.823 1.00 24.56 196 ALA A CA 1
ATOM 1489 C C . ALA A 1 196 ? 19.050 11.926 -13.362 1.00 24.56 196 ALA A C 1
ATOM 1491 O O . ALA A 1 196 ? 19.476 12.084 -12.224 1.00 24.56 196 ALA A O 1
ATOM 1492 N N . THR A 1 197 ? 19.717 11.266 -14.302 1.00 29.77 197 THR A N 1
ATOM 1493 C CA . THR A 1 197 ? 21.078 10.733 -14.270 1.00 29.77 197 THR A CA 1
ATOM 1494 C C . THR A 1 197 ? 22.069 11.595 -13.472 1.00 29.77 197 THR A C 1
ATOM 1496 O O . THR A 1 197 ? 22.109 12.810 -13.629 1.00 29.77 197 THR A O 1
ATOM 1499 N N . THR A 1 198 ? 22.948 10.918 -12.723 1.00 29.58 198 THR A N 1
ATOM 1500 C CA . THR A 1 198 ? 24.109 11.424 -11.957 1.00 29.58 198 THR A CA 1
ATOM 1501 C C . THR A 1 198 ? 23.818 12.217 -10.678 1.00 29.58 198 THR A C 1
ATOM 1503 O O . THR A 1 198 ? 23.753 13.438 -10.683 1.00 29.58 198 THR A O 1
ATOM 1506 N N . GLY A 1 199 ? 23.799 11.497 -9.551 1.00 24.12 199 GLY A N 1
ATOM 1507 C CA . GLY A 1 199 ? 23.929 12.059 -8.205 1.00 24.12 199 GLY A CA 1
ATOM 1508 C C . GLY A 1 199 ? 22.990 11.381 -7.217 1.00 24.12 199 GLY A C 1
ATOM 1509 O O . GLY A 1 199 ? 21.786 11.587 -7.276 1.00 24.12 199 GLY A O 1
ATOM 1510 N N . TYR A 1 200 ? 23.532 10.574 -6.303 1.00 25.44 200 TYR A N 1
ATOM 1511 C CA . TYR A 1 200 ? 22.811 10.232 -5.075 1.00 25.44 200 TYR A CA 1
ATOM 1512 C C . TYR A 1 200 ? 22.428 11.544 -4.368 1.00 25.44 200 TYR A C 1
ATOM 1514 O O . TYR A 1 200 ? 23.330 12.356 -4.139 1.00 25.44 200 TYR A O 1
ATOM 1522 N N . PRO A 1 201 ? 21.162 11.774 -3.983 1.00 27.81 201 PRO A N 1
ATOM 1523 C CA . PRO A 1 201 ? 20.851 12.853 -3.071 1.00 27.81 201 PRO A CA 1
ATOM 1524 C C . PRO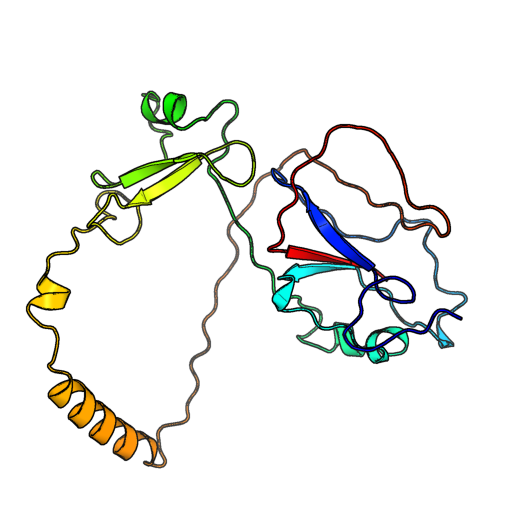 A 1 201 ? 21.251 12.401 -1.667 1.00 27.81 201 PRO A C 1
ATOM 1526 O O . PRO A 1 201 ? 20.512 11.711 -0.973 1.00 27.81 201 PRO A O 1
ATOM 1529 N N . THR A 1 202 ? 22.446 12.792 -1.234 1.00 33.69 202 THR A N 1
ATOM 1530 C CA . THR A 1 202 ? 22.666 13.062 0.187 1.00 33.69 202 THR A CA 1
ATOM 1531 C C . THR A 1 202 ? 21.904 14.344 0.507 1.00 33.69 202 THR A C 1
ATOM 1533 O O . THR A 1 202 ? 22.397 15.438 0.231 1.00 33.69 202 THR A O 1
ATOM 1536 N N . GLN A 1 203 ? 20.686 14.217 1.030 1.00 32.34 203 GLN A N 1
ATOM 1537 C CA . GLN A 1 203 ? 20.030 15.303 1.749 1.00 32.34 203 GLN A CA 1
ATOM 1538 C C . GLN A 1 203 ? 19.904 14.884 3.210 1.00 32.34 203 GLN A C 1
ATOM 1540 O O . GLN A 1 203 ? 19.119 14.008 3.561 1.00 32.34 203 GLN A O 1
ATOM 1545 N N . ASP A 1 204 ? 20.751 15.500 4.035 1.00 37.22 204 ASP A N 1
ATOM 1546 C CA . ASP A 1 204 ? 20.600 15.566 5.482 1.00 37.22 204 ASP A CA 1
ATOM 1547 C C . ASP A 1 204 ? 19.223 16.164 5.809 1.00 37.22 204 ASP A C 1
ATOM 1549 O O . ASP A 1 204 ? 18.943 17.318 5.482 1.00 37.22 204 ASP A O 1
ATOM 1553 N N . GLY A 1 205 ? 18.358 15.372 6.441 1.00 32.34 205 GLY A N 1
ATOM 1554 C CA . GLY A 1 205 ? 17.031 15.796 6.879 1.00 32.34 205 GLY A CA 1
ATOM 1555 C C . GLY A 1 205 ? 16.222 14.609 7.386 1.00 32.34 205 GLY A C 1
ATOM 1556 O O . GLY A 1 205 ? 15.640 13.899 6.580 1.00 32.34 205 GLY A O 1
ATOM 1557 N N . ASP A 1 206 ? 16.265 14.403 8.707 1.00 33.22 206 ASP A N 1
ATOM 1558 C CA . ASP A 1 206 ? 15.532 13.439 9.543 1.00 33.22 206 ASP A CA 1
ATOM 1559 C C . ASP A 1 206 ? 15.205 12.069 8.932 1.00 33.22 206 ASP A C 1
ATOM 1561 O O . ASP A 1 206 ? 14.361 11.925 8.054 1.00 33.22 206 ASP A O 1
ATOM 1565 N N . GLY A 1 207 ? 15.829 11.024 9.488 1.00 35.56 207 GLY A N 1
ATOM 1566 C CA . GLY A 1 207 ? 15.614 9.625 9.124 1.00 35.56 207 GLY A CA 1
ATOM 1567 C C . GLY A 1 207 ? 14.142 9.212 9.171 1.00 35.56 207 GLY A C 1
ATOM 1568 O O . GLY A 1 207 ? 13.646 8.732 10.190 1.00 35.56 207 GLY A O 1
ATOM 1569 N N . LEU A 1 208 ? 13.456 9.361 8.039 1.00 44.12 208 LEU A N 1
ATOM 1570 C CA . LEU A 1 208 ? 12.129 8.819 7.817 1.00 44.12 208 LEU A CA 1
ATOM 1571 C C . LEU A 1 208 ? 12.257 7.300 7.803 1.00 44.12 208 LEU A C 1
ATOM 1573 O O . LEU A 1 208 ? 12.886 6.711 6.926 1.00 44.12 208 LEU A O 1
ATOM 1577 N N . THR A 1 209 ? 11.677 6.652 8.807 1.00 50.75 209 THR A N 1
ATOM 1578 C CA . THR A 1 209 ? 11.631 5.193 8.869 1.00 50.75 209 THR A CA 1
ATOM 1579 C C . THR A 1 209 ? 10.883 4.660 7.647 1.00 50.75 209 THR A C 1
ATOM 1581 O O . THR A 1 209 ? 9.759 5.093 7.384 1.00 50.75 209 THR A O 1
ATOM 1584 N N . MET A 1 210 ? 11.496 3.734 6.917 1.00 48.03 210 MET A N 1
ATOM 1585 C CA . MET A 1 210 ? 10.949 3.124 5.703 1.00 48.03 210 MET A CA 1
ATOM 1586 C C . MET A 1 210 ? 10.139 1.856 6.029 1.00 48.03 210 MET A C 1
ATOM 1588 O O . MET A 1 210 ? 10.272 1.277 7.114 1.00 48.03 210 MET A O 1
ATOM 1592 N N . ASN A 1 211 ? 9.235 1.472 5.127 1.00 53.06 211 ASN A N 1
ATOM 1593 C CA . ASN A 1 211 ? 8.454 0.242 5.176 1.00 53.06 211 ASN A CA 1
ATOM 1594 C C . ASN A 1 211 ? 9.030 -0.761 4.152 1.00 53.06 211 ASN A C 1
ATOM 1596 O O . ASN A 1 211 ? 8.981 -0.477 2.954 1.00 53.06 211 ASN A O 1
ATOM 1600 N N . PRO A 1 212 ? 9.537 -1.925 4.597 1.00 51.94 212 PRO A N 1
ATOM 1601 C CA . PRO A 1 212 ? 10.159 -2.913 3.714 1.00 51.94 212 PRO A CA 1
ATOM 1602 C C . PRO A 1 212 ? 9.156 -3.713 2.865 1.00 51.94 212 PRO A C 1
ATOM 1604 O O . PRO A 1 212 ? 9.572 -4.469 1.994 1.00 51.94 212 PRO A O 1
ATOM 1607 N N . ILE A 1 213 ? 7.847 -3.588 3.119 1.00 53.53 213 ILE A N 1
ATOM 1608 C CA . ILE A 1 213 ? 6.815 -4.464 2.534 1.00 53.53 213 ILE A CA 1
ATOM 1609 C C . ILE A 1 213 ? 6.618 -4.200 1.035 1.00 53.53 213 ILE A C 1
ATOM 1611 O O . ILE A 1 213 ? 6.318 -5.114 0.266 1.00 53.53 213 ILE A O 1
ATOM 1615 N N . SER A 1 214 ? 6.842 -2.964 0.595 1.00 55.06 214 SER A N 1
ATOM 1616 C CA . SER A 1 214 ? 6.555 -2.559 -0.776 1.00 55.06 214 SER A CA 1
ATOM 1617 C C . SER A 1 214 ? 7.655 -1.653 -1.315 1.00 55.06 214 SER A C 1
ATOM 1619 O O . SER A 1 214 ? 8.278 -0.889 -0.573 1.00 55.06 214 SER A O 1
ATOM 1621 N N . SER A 1 215 ? 7.899 -1.749 -2.619 1.00 55.06 215 SER A N 1
ATOM 1622 C CA . SER A 1 215 ? 8.917 -0.973 -3.314 1.00 55.06 215 SER A CA 1
ATOM 1623 C C . SER A 1 215 ? 8.384 -0.377 -4.612 1.00 55.06 215 SER A C 1
ATOM 1625 O O . SER A 1 215 ? 7.469 -0.906 -5.252 1.00 55.06 215 SER A O 1
ATOM 1627 N N . TYR A 1 216 ? 8.954 0.766 -4.994 1.00 54.31 216 TYR A N 1
ATOM 1628 C CA . TYR A 1 216 ? 8.728 1.338 -6.316 1.00 54.31 216 TYR A CA 1
ATOM 1629 C C . TYR A 1 216 ? 9.787 0.818 -7.270 1.00 54.31 216 TYR A C 1
ATOM 1631 O O . TYR A 1 216 ? 10.975 0.939 -6.986 1.00 54.31 216 TYR A O 1
ATOM 1639 N N . TYR A 1 217 ? 9.356 0.293 -8.409 1.00 55.56 217 TYR A N 1
ATOM 1640 C CA . TYR A 1 217 ? 10.221 0.007 -9.543 1.00 55.56 217 TYR A CA 1
ATOM 1641 C C . TYR A 1 217 ? 10.154 1.183 -10.507 1.00 55.56 217 TYR A C 1
ATOM 1643 O O . TYR A 1 217 ? 9.060 1.656 -10.797 1.00 55.56 217 TYR A O 1
ATOM 1651 N N . ALA A 1 218 ? 11.298 1.637 -11.011 1.00 54.00 218 ALA A N 1
ATOM 1652 C CA . ALA A 1 218 ? 11.376 2.582 -12.119 1.00 54.00 218 ALA A CA 1
ATOM 1653 C C . ALA A 1 218 ? 12.539 2.216 -13.050 1.00 54.00 218 ALA A C 1
ATOM 1655 O O . ALA A 1 218 ? 13.567 1.688 -12.605 1.00 54.00 218 ALA A O 1
ATOM 1656 N N . ARG A 1 219 ? 12.376 2.519 -14.341 1.00 52.78 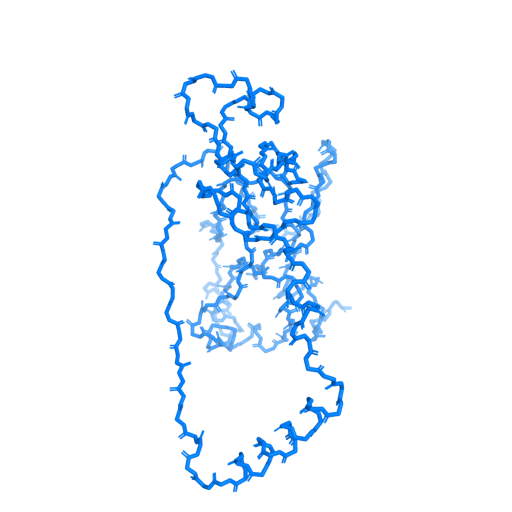219 ARG A N 1
ATOM 1657 C CA . ARG A 1 219 ? 13.405 2.343 -15.368 1.00 52.78 219 ARG A CA 1
ATOM 1658 C C . ARG A 1 219 ? 13.758 3.638 -16.089 1.00 52.78 219 ARG A C 1
ATOM 1660 O O . ARG A 1 219 ? 12.873 4.159 -16.806 1.00 52.78 219 ARG A O 1
#